Protein AF-A0A2N8ZGU1-F1 (afdb_monomer_lite)

pLDDT: mean 84.17, std 16.53, range [30.91, 97.69]

Foldseek 3Di:
DDCVLQADPPQDPVLDFDDDPLLVCVVVVVVVVQQARADGADSVSHGDDGLVDQKGAQVRRDDDDADGIHGLVVCVVQPLLSNLLSVLLVCQQVVVAPVPDPRDRNRVSNLLSVLLVLVSVLCVVVVHRDPLVCLDPVSVVVSVVVVVVVVDDPVSVVSSVVSSVVSVRSPPSRDDHNPDDDDDD

Organism: NCBI:txid1671868

Structure (mmCIF, N/CA/C/O backbone):
data_AF-A0A2N8ZGU1-F1
#
_entry.id   AF-A0A2N8ZGU1-F1
#
loop_
_atom_site.group_PDB
_atom_site.id
_atom_site.type_symbol
_atom_site.label_atom_id
_atom_site.label_alt_id
_atom_site.label_comp_id
_atom_site.label_asym_id
_atom_site.label_entity_id
_atom_site.label_seq_id
_atom_site.pdbx_PDB_ins_code
_atom_site.Cartn_x
_atom_site.Cartn_y
_atom_site.Cartn_z
_atom_site.occupancy
_atom_site.B_iso_or_equiv
_atom_site.auth_seq_id
_atom_site.auth_comp_id
_atom_site.auth_asym_id
_atom_site.auth_atom_id
_atom_site.pdbx_PDB_model_num
ATOM 1 N N . MET A 1 1 ? -3.272 2.385 -19.198 1.00 68.62 1 MET A N 1
ATOM 2 C CA . MET A 1 1 ? -2.357 2.819 -18.119 1.00 68.62 1 MET A CA 1
ATOM 3 C C . MET A 1 1 ? -1.307 3.724 -18.737 1.00 68.62 1 MET A C 1
ATOM 5 O O . MET A 1 1 ? -0.670 3.289 -19.684 1.00 68.62 1 MET A O 1
ATOM 9 N N . ASP A 1 2 ? -1.159 4.961 -18.260 1.00 67.38 2 ASP A N 1
ATOM 10 C CA . ASP A 1 2 ? -0.097 5.873 -18.711 1.00 67.38 2 ASP A CA 1
ATOM 11 C C . ASP A 1 2 ? 1.077 5.821 -17.722 1.00 67.38 2 ASP A C 1
ATOM 13 O O . ASP A 1 2 ? 0.951 6.247 -16.574 1.00 67.38 2 ASP A O 1
ATOM 17 N N . THR A 1 3 ? 2.214 5.272 -18.157 1.00 70.88 3 THR A N 1
ATOM 18 C CA . THR A 1 3 ? 3.450 5.192 -17.360 1.00 70.88 3 THR A CA 1
ATOM 19 C C . THR A 1 3 ? 4.523 6.180 -17.816 1.00 70.88 3 THR A C 1
ATOM 21 O O . THR A 1 3 ? 5.671 6.074 -17.380 1.00 70.88 3 THR A O 1
ATOM 24 N N . SER A 1 4 ? 4.195 7.120 -18.707 1.00 67.00 4 SER A N 1
ATOM 25 C CA . SER A 1 4 ? 5.155 8.061 -19.306 1.00 67.00 4 SER A CA 1
ATOM 26 C C . SER A 1 4 ? 5.923 8.884 -18.263 1.00 67.00 4 SER A C 1
ATOM 28 O O . SER A 1 4 ? 7.091 9.212 -18.465 1.00 67.00 4 SER A O 1
ATOM 30 N N . THR A 1 5 ? 5.305 9.149 -17.111 1.00 70.50 5 THR A N 1
ATOM 31 C CA . THR A 1 5 ? 5.877 9.946 -16.015 1.00 70.50 5 THR A CA 1
ATOM 32 C C . THR A 1 5 ? 6.636 9.128 -14.967 1.00 70.50 5 THR A C 1
ATOM 34 O O . THR A 1 5 ? 7.325 9.714 -14.130 1.00 70.50 5 THR A O 1
ATOM 37 N N . LEU A 1 6 ? 6.534 7.793 -14.992 1.00 77.00 6 LEU A N 1
ATOM 38 C CA . LEU A 1 6 ? 7.139 6.918 -13.979 1.00 77.00 6 LEU A CA 1
ATOM 39 C C . LEU A 1 6 ? 8.622 6.644 -14.230 1.00 77.00 6 LEU A C 1
ATOM 41 O O . LEU A 1 6 ? 9.382 6.450 -13.283 1.00 77.00 6 LEU A O 1
ATOM 45 N N . TYR A 1 7 ? 9.039 6.622 -15.494 1.00 81.62 7 TYR A N 1
ATOM 46 C CA . TYR A 1 7 ? 10.390 6.227 -15.878 1.00 81.62 7 TYR A CA 1
ATOM 47 C C . TYR A 1 7 ? 11.299 7.435 -16.147 1.00 81.62 7 TYR A C 1
ATOM 49 O O . TYR A 1 7 ? 10.864 8.550 -16.450 1.00 81.62 7 TYR A O 1
ATOM 57 N N . SER A 1 8 ? 12.610 7.234 -16.003 1.00 77.00 8 SER A N 1
ATOM 58 C CA . SER A 1 8 ? 13.606 8.211 -16.446 1.00 77.00 8 SER A CA 1
ATOM 59 C C . SER A 1 8 ? 13.683 8.277 -17.972 1.00 77.00 8 SER A C 1
ATOM 61 O O . SER A 1 8 ? 13.424 7.282 -18.649 1.00 77.00 8 SER A O 1
ATOM 63 N N . LEU A 1 9 ? 14.121 9.423 -18.508 1.00 78.88 9 LEU A N 1
ATOM 64 C CA . LEU A 1 9 ? 14.539 9.518 -19.911 1.00 78.88 9 LEU A CA 1
ATOM 65 C C . LEU A 1 9 ? 15.571 8.414 -20.208 1.00 78.88 9 LEU A C 1
ATOM 67 O O . LEU A 1 9 ? 16.457 8.158 -19.389 1.00 78.88 9 LEU A O 1
ATOM 71 N N . GLY A 1 10 ? 15.409 7.722 -21.338 1.00 80.31 10 GLY A N 1
ATOM 72 C CA . GLY A 1 10 ? 16.288 6.623 -21.756 1.00 80.31 10 GLY A CA 1
ATOM 73 C C . GLY A 1 10 ? 16.055 5.271 -21.065 1.00 80.31 10 GLY A C 1
ATOM 74 O O . GLY A 1 10 ? 16.866 4.364 -21.238 1.00 80.31 10 GLY A O 1
ATOM 75 N N . PHE A 1 11 ? 14.986 5.095 -20.274 1.00 84.00 11 PHE A N 1
ATOM 76 C CA . PHE A 1 11 ? 14.618 3.759 -19.792 1.00 84.00 11 PHE A CA 1
ATOM 77 C C . PHE A 1 11 ? 14.092 2.895 -20.959 1.00 84.00 11 PHE A C 1
ATOM 79 O O . PHE A 1 11 ? 13.212 3.373 -21.679 1.00 84.00 11 PHE A O 1
ATOM 86 N N . PRO A 1 12 ? 14.580 1.652 -21.163 1.00 86.12 12 PRO A N 1
ATOM 87 C CA . PRO A 1 12 ? 14.194 0.853 -22.328 1.00 86.12 12 PRO A CA 1
ATOM 88 C C . PRO A 1 12 ? 12.691 0.551 -22.367 1.00 86.12 12 PRO A C 1
ATOM 90 O O . PRO A 1 12 ? 12.149 0.002 -21.407 1.00 86.12 12 PRO A O 1
ATOM 93 N N . GLU A 1 13 ? 12.031 0.845 -23.494 1.00 84.31 13 GLU A N 1
ATOM 94 C CA . GLU A 1 13 ? 10.575 0.677 -23.645 1.00 84.31 13 GLU A CA 1
ATOM 95 C C . GLU A 1 13 ? 10.128 -0.759 -23.353 1.00 84.31 13 GLU A C 1
ATOM 97 O O . GLU A 1 13 ? 9.224 -0.980 -22.554 1.00 84.31 13 GLU A O 1
ATOM 102 N N . LYS A 1 14 ? 10.861 -1.744 -23.890 1.00 86.44 14 LYS A N 1
ATOM 103 C CA . LYS A 1 14 ? 10.636 -3.184 -23.670 1.00 86.44 14 LYS A CA 1
ATOM 104 C C . LYS A 1 14 ? 10.713 -3.633 -22.203 1.00 86.44 14 LYS A C 1
ATOM 106 O O . LYS A 1 14 ? 10.320 -4.750 -21.873 1.00 86.44 14 LYS A O 1
ATOM 111 N N . HIS A 1 15 ? 11.277 -2.810 -21.319 1.00 88.44 15 HIS A N 1
ATOM 112 C CA . HIS A 1 15 ? 11.398 -3.113 -19.892 1.00 88.44 15 HIS A CA 1
ATOM 113 C C . HIS A 1 15 ? 10.352 -2.380 -19.049 1.00 88.44 15 HIS A C 1
ATOM 115 O O . HIS A 1 15 ? 10.278 -2.619 -17.840 1.00 88.44 15 HIS A O 1
ATOM 121 N N . LYS A 1 16 ? 9.543 -1.496 -19.645 1.00 85.12 16 LYS A N 1
ATOM 122 C CA . LYS A 1 16 ? 8.405 -0.900 -18.945 1.00 85.12 16 LYS A CA 1
ATOM 123 C C . LYS A 1 16 ? 7.372 -1.979 -18.632 1.00 85.12 16 LYS A C 1
ATOM 125 O O . LYS A 1 16 ? 7.319 -3.022 -19.283 1.00 85.12 16 LYS A O 1
ATOM 130 N N . ILE A 1 17 ? 6.607 -1.766 -17.567 1.00 85.00 17 ILE A N 1
ATOM 131 C CA . ILE A 1 17 ? 5.569 -2.719 -17.194 1.00 85.00 17 ILE A CA 1
ATOM 132 C C . ILE A 1 17 ? 4.335 -2.543 -18.076 1.00 85.00 17 ILE A C 1
ATOM 134 O O . ILE A 1 17 ? 3.965 -1.428 -18.444 1.00 85.00 17 ILE A O 1
ATOM 138 N N . GLU A 1 18 ? 3.690 -3.659 -18.380 1.00 81.62 18 GLU A N 1
ATOM 139 C CA . GLU A 1 18 ? 2.447 -3.688 -19.139 1.00 81.62 18 GLU A CA 1
ATOM 140 C C . GLU A 1 18 ? 1.239 -3.583 -18.208 1.00 81.62 18 GLU A C 1
ATOM 142 O O . GLU A 1 18 ? 1.328 -3.810 -16.996 1.00 81.62 18 GLU A O 1
ATOM 147 N N . TYR A 1 19 ? 0.096 -3.211 -18.780 1.00 82.31 19 TYR A N 1
ATOM 148 C CA . TYR A 1 19 ? -1.158 -3.185 -18.042 1.00 82.31 19 TYR A CA 1
ATOM 149 C C . TYR A 1 19 ? -1.587 -4.606 -17.667 1.00 82.31 19 TYR A C 1
ATOM 151 O O . TYR A 1 19 ? -1.610 -5.502 -18.507 1.00 82.31 19 TYR A O 1
ATOM 159 N N . VAL A 1 20 ? -1.982 -4.785 -16.409 1.00 83.88 20 VAL A N 1
ATOM 160 C CA . VAL A 1 20 ? -2.605 -6.011 -15.914 1.00 83.88 20 VAL A CA 1
ATOM 161 C C . VAL A 1 20 ? -3.852 -5.628 -15.132 1.00 83.88 20 VAL A C 1
ATOM 163 O O . VAL A 1 20 ? -3.796 -4.744 -14.271 1.00 83.88 20 VAL A O 1
ATOM 166 N N . ASP A 1 21 ? -4.965 -6.311 -15.398 1.00 84.12 21 ASP A N 1
ATOM 167 C CA . ASP A 1 21 ? -6.209 -6.134 -14.650 1.00 84.12 21 ASP A CA 1
ATOM 168 C C . ASP A 1 21 ? -6.120 -6.785 -13.258 1.00 84.12 21 ASP A C 1
ATOM 170 O O . ASP A 1 21 ? -6.644 -7.867 -12.984 1.00 84.12 21 ASP A O 1
ATOM 174 N N . VAL A 1 22 ? -5.417 -6.114 -12.345 1.00 87.06 22 VAL A N 1
ATOM 175 C CA . VAL A 1 22 ? -5.274 -6.571 -10.955 1.00 87.06 22 VAL A CA 1
ATOM 176 C C . VAL A 1 22 ? -6.603 -6.583 -10.197 1.00 87.06 22 VAL A C 1
ATOM 178 O O . VAL A 1 22 ? -6.735 -7.326 -9.225 1.00 87.06 22 VAL A O 1
ATOM 181 N N . VAL A 1 23 ? -7.576 -5.771 -10.631 1.00 83.25 23 VAL A N 1
ATOM 182 C CA . VAL A 1 23 ? -8.921 -5.691 -10.045 1.00 83.25 23 VAL A CA 1
ATOM 183 C C . VAL A 1 23 ? -9.660 -6.988 -10.361 1.00 83.25 23 VAL A C 1
ATOM 185 O O . VAL A 1 23 ? -10.114 -7.677 -9.446 1.00 83.25 23 VAL A O 1
ATOM 188 N N . GLY A 1 24 ? -9.698 -7.370 -11.640 1.00 85.88 24 GLY A N 1
ATOM 189 C CA . GLY A 1 24 ? -10.293 -8.620 -12.101 1.00 85.88 24 GLY A CA 1
ATOM 190 C C . GLY A 1 24 ? -9.640 -9.848 -11.470 1.00 85.88 24 GLY A C 1
ATOM 191 O O . GLY A 1 24 ? -10.347 -10.735 -10.985 1.00 85.88 24 GLY A O 1
ATOM 192 N N . LEU A 1 25 ? -8.303 -9.882 -11.378 1.00 88.75 25 LEU A N 1
ATOM 193 C CA . LEU A 1 25 ? -7.578 -10.968 -10.700 1.00 88.75 25 LEU A CA 1
ATOM 194 C C . LEU A 1 25 ? -7.948 -11.083 -9.216 1.00 88.75 25 LEU A C 1
ATOM 196 O O . LEU A 1 25 ? -8.121 -12.194 -8.709 1.00 88.75 25 LEU A O 1
ATOM 200 N N . TYR A 1 26 ? -8.081 -9.952 -8.519 1.00 88.75 26 TYR A N 1
ATOM 201 C CA . TYR A 1 26 ? -8.471 -9.931 -7.113 1.00 88.75 26 TYR A CA 1
ATOM 202 C C . TYR A 1 26 ? -9.904 -10.434 -6.905 1.00 88.75 26 TYR A C 1
ATOM 204 O O . TYR A 1 26 ? -10.113 -11.326 -6.081 1.00 88.75 26 TYR A O 1
ATOM 212 N N . HIS A 1 27 ? -10.873 -9.920 -7.669 1.00 86.12 27 HIS A N 1
ATOM 213 C CA . HIS A 1 27 ? -12.278 -10.326 -7.550 1.00 86.12 27 HIS A CA 1
ATOM 214 C C . HIS A 1 27 ? -12.526 -11.772 -7.984 1.00 86.12 27 HIS A C 1
ATOM 216 O O . HIS A 1 27 ? -13.382 -12.438 -7.412 1.00 86.12 27 HIS A O 1
ATOM 222 N N . SER A 1 28 ? -11.736 -12.284 -8.930 1.00 90.12 28 SER A N 1
ATOM 223 C CA . SER A 1 28 ? -11.808 -13.682 -9.373 1.00 90.12 28 SER A CA 1
ATOM 224 C C . SER A 1 28 ? -11.083 -14.657 -8.434 1.00 90.12 28 SER A C 1
ATOM 226 O O . SER A 1 28 ? -10.976 -15.839 -8.747 1.00 90.12 28 SER A O 1
ATOM 228 N N . GLY A 1 29 ? -10.511 -14.184 -7.319 1.00 90.19 29 GLY A N 1
ATOM 229 C CA . GLY A 1 29 ? -9.779 -15.028 -6.369 1.00 90.19 29 GLY A CA 1
ATOM 230 C C . GLY A 1 29 ? -8.456 -15.595 -6.903 1.00 90.19 29 GLY A C 1
ATOM 231 O O . GLY A 1 29 ? -7.853 -16.463 -6.271 1.00 90.19 29 GLY A O 1
ATOM 232 N N . LYS A 1 30 ? -7.961 -15.097 -8.043 1.00 94.19 30 LYS A N 1
ATOM 233 C CA . LYS A 1 30 ? -6.755 -15.581 -8.734 1.00 94.19 30 LYS A CA 1
ATOM 234 C C . LYS A 1 30 ? -5.478 -15.053 -8.078 1.00 94.19 30 LYS A C 1
ATOM 236 O O . LYS A 1 30 ? -4.640 -14.406 -8.704 1.00 94.19 30 LYS A O 1
ATOM 241 N N . PHE A 1 31 ? -5.306 -15.311 -6.782 1.00 92.75 31 PHE A N 1
ATOM 242 C CA . PHE A 1 31 ? -4.221 -14.718 -5.994 1.00 92.75 31 PHE A CA 1
ATOM 243 C C . PHE A 1 31 ? -2.825 -15.196 -6.417 1.00 92.75 31 PHE A C 1
ATOM 245 O O . PHE A 1 31 ? -1.859 -14.449 -6.278 1.00 92.75 31 PHE A O 1
ATOM 252 N N . GLY A 1 32 ? -2.708 -16.409 -6.968 1.00 95.12 32 GLY A N 1
ATOM 253 C CA . GLY A 1 32 ? -1.456 -16.905 -7.544 1.00 95.12 32 GLY A CA 1
ATOM 254 C C . GLY A 1 32 ? -0.997 -16.076 -8.747 1.00 95.12 32 GLY A C 1
ATOM 255 O O . GLY A 1 32 ? 0.171 -15.694 -8.815 1.00 95.12 32 GLY A O 1
ATOM 256 N N . GLU A 1 33 ? -1.921 -15.742 -9.651 1.00 94.81 33 GLU A N 1
ATOM 257 C CA . GLU A 1 33 ? -1.673 -14.848 -10.791 1.00 94.81 33 GLU A CA 1
ATOM 258 C C . GLU A 1 33 ? -1.405 -13.420 -10.307 1.00 94.81 33 GLU A C 1
ATOM 260 O O . GLU A 1 33 ? -0.413 -12.808 -10.702 1.00 94.81 33 GLU A O 1
ATOM 265 N N . LEU A 1 34 ? -2.214 -12.930 -9.360 1.00 93.50 34 LEU A N 1
ATOM 266 C CA . LEU A 1 34 ? -2.039 -11.610 -8.758 1.00 93.50 34 LEU A CA 1
ATOM 267 C C . LEU A 1 34 ? -0.634 -11.434 -8.165 1.00 93.50 34 LEU A C 1
ATOM 269 O O . LEU A 1 34 ? 0.004 -10.410 -8.381 1.00 93.50 34 LEU A O 1
ATOM 273 N N . ASN A 1 35 ? -0.115 -12.440 -7.460 1.00 95.44 35 ASN A N 1
ATOM 274 C CA . ASN A 1 35 ? 1.209 -12.383 -6.838 1.00 95.44 35 ASN A CA 1
ATOM 275 C C . ASN A 1 35 ? 2.364 -12.327 -7.853 1.00 95.44 35 ASN A C 1
ATOM 277 O O . ASN A 1 35 ? 3.458 -11.871 -7.504 1.00 95.44 35 ASN A O 1
ATOM 281 N N . ARG A 1 36 ? 2.139 -12.775 -9.093 1.00 95.81 36 ARG A N 1
ATOM 282 C CA . ARG A 1 36 ? 3.134 -12.756 -10.177 1.00 95.81 36 ARG A CA 1
ATOM 283 C C . ARG A 1 36 ? 3.171 -11.429 -10.929 1.00 95.81 36 ARG A C 1
ATOM 285 O O . ARG A 1 36 ? 4.128 -11.196 -11.663 1.00 95.81 36 ARG A O 1
ATOM 292 N N . VAL A 1 37 ? 2.181 -10.557 -10.733 1.00 94.12 37 VAL A N 1
ATOM 293 C CA . VAL A 1 37 ? 2.127 -9.246 -11.391 1.00 94.12 37 VAL A CA 1
ATOM 294 C C . VAL A 1 37 ? 3.381 -8.442 -11.060 1.00 94.12 37 VAL A C 1
ATOM 296 O O . VAL A 1 37 ? 3.724 -8.228 -9.893 1.00 94.12 37 VAL A O 1
ATOM 299 N N . ILE A 1 38 ? 4.074 -8.018 -12.114 1.00 94.38 38 ILE A N 1
ATOM 300 C CA . ILE A 1 38 ? 5.344 -7.301 -12.034 1.00 94.38 38 ILE A CA 1
ATOM 301 C C . ILE A 1 38 ? 5.072 -5.834 -11.711 1.00 94.38 38 ILE A C 1
ATOM 303 O O . ILE A 1 38 ? 4.271 -5.178 -12.368 1.00 94.38 38 ILE A O 1
ATOM 307 N N . ILE A 1 39 ? 5.792 -5.313 -10.720 1.00 92.62 39 ILE A N 1
ATOM 308 C CA . ILE A 1 39 ? 5.785 -3.894 -10.352 1.00 92.62 39 ILE A CA 1
ATOM 309 C C . ILE A 1 39 ? 6.999 -3.182 -10.937 1.00 92.62 39 ILE A C 1
ATOM 311 O O . ILE A 1 39 ? 6.877 -2.067 -11.433 1.00 92.62 39 ILE A O 1
ATOM 315 N N . CYS A 1 40 ? 8.175 -3.815 -10.894 1.00 92.06 40 CYS A N 1
ATOM 316 C CA . CYS A 1 40 ? 9.417 -3.220 -11.380 1.00 92.06 40 CYS A CA 1
ATOM 317 C C . CYS A 1 40 ? 10.271 -4.231 -12.146 1.00 92.06 40 CYS A C 1
ATOM 319 O O . CYS A 1 40 ? 10.455 -5.372 -11.709 1.00 92.06 40 CYS A O 1
ATOM 321 N N . LYS A 1 41 ? 10.867 -3.751 -13.239 1.00 92.44 41 LYS A N 1
ATOM 322 C CA . LYS A 1 41 ? 12.031 -4.344 -13.901 1.00 92.44 41 LYS A CA 1
ATOM 323 C C . LYS A 1 41 ? 13.181 -3.341 -13.841 1.00 92.44 41 LYS A C 1
ATOM 325 O O . LYS A 1 41 ? 12.937 -2.135 -13.889 1.00 92.44 41 LYS A O 1
ATOM 330 N N . ASN A 1 42 ? 14.418 -3.811 -13.728 1.00 89.50 42 ASN A N 1
ATOM 331 C CA . ASN A 1 42 ? 15.592 -2.944 -13.835 1.00 89.50 42 ASN A CA 1
ATOM 332 C C . ASN A 1 42 ? 15.896 -2.590 -15.311 1.00 89.50 42 ASN A C 1
ATOM 334 O O . ASN A 1 42 ? 15.179 -3.001 -16.226 1.00 89.50 42 ASN A O 1
ATOM 338 N N . LYS A 1 43 ? 16.974 -1.829 -15.553 1.00 87.44 43 LYS A N 1
ATOM 339 C CA . LYS A 1 43 ? 17.392 -1.441 -16.913 1.00 87.44 43 LYS A CA 1
ATOM 340 C C . LYS A 1 43 ? 17.789 -2.627 -17.798 1.00 87.44 43 LYS A C 1
ATOM 342 O O . LYS A 1 43 ? 17.670 -2.502 -19.010 1.00 87.44 43 LYS A O 1
ATOM 347 N N . ASP A 1 44 ? 18.161 -3.759 -17.210 1.00 90.19 44 ASP A N 1
ATOM 348 C CA . ASP A 1 44 ? 18.507 -5.000 -17.918 1.00 90.19 44 ASP A CA 1
ATOM 349 C C . ASP A 1 44 ? 17.280 -5.894 -18.172 1.00 90.19 44 ASP A C 1
ATOM 351 O O . ASP A 1 44 ? 17.402 -6.984 -18.719 1.00 90.19 44 ASP A O 1
ATOM 355 N N . GLY A 1 45 ? 16.085 -5.460 -17.751 1.00 87.81 45 GLY A N 1
ATOM 356 C CA . GLY A 1 45 ? 14.838 -6.209 -17.909 1.00 87.81 45 GLY A CA 1
ATOM 357 C C . GLY A 1 45 ? 14.582 -7.254 -16.820 1.00 87.81 45 GLY A C 1
ATOM 358 O O . GLY A 1 45 ? 13.530 -7.896 -16.827 1.00 87.81 45 GLY A O 1
ATOM 359 N N . LYS A 1 46 ? 15.482 -7.398 -15.840 1.00 93.25 46 LYS A N 1
ATOM 360 C CA . LYS A 1 46 ? 15.313 -8.307 -14.702 1.00 93.25 46 LYS A CA 1
ATOM 361 C C . LYS A 1 46 ? 14.189 -7.812 -13.796 1.00 93.25 46 LYS A C 1
ATOM 363 O O . LYS A 1 46 ? 14.212 -6.668 -13.341 1.00 93.25 46 LYS A O 1
ATOM 368 N N . VAL A 1 47 ? 13.235 -8.689 -13.488 1.00 93.56 47 VAL A N 1
ATOM 369 C CA . VAL A 1 47 ? 12.172 -8.418 -12.509 1.00 93.56 47 VAL A CA 1
ATOM 370 C C . VAL A 1 47 ? 12.796 -8.214 -11.129 1.00 93.56 47 VAL A C 1
ATOM 372 O O . VAL A 1 47 ? 13.498 -9.091 -10.626 1.00 93.56 47 VAL A O 1
ATOM 375 N N . THR A 1 48 ? 12.544 -7.057 -10.519 1.00 93.75 48 THR A N 1
ATOM 376 C CA . THR A 1 48 ? 13.039 -6.727 -9.172 1.00 93.75 48 THR A CA 1
ATOM 377 C C . THR A 1 48 ? 11.936 -6.721 -8.126 1.00 93.75 48 THR A C 1
ATOM 379 O O . THR A 1 48 ? 12.223 -6.995 -6.964 1.00 93.75 48 THR A O 1
ATOM 382 N N . THR A 1 49 ? 10.698 -6.424 -8.536 1.00 95.69 49 THR A N 1
ATOM 383 C CA . THR A 1 49 ? 9.555 -6.311 -7.625 1.00 95.69 49 THR A CA 1
ATOM 384 C C . THR A 1 49 ? 8.288 -6.906 -8.244 1.00 95.69 49 THR A C 1
ATOM 386 O O . THR A 1 49 ? 7.936 -6.539 -9.368 1.00 95.69 49 THR A O 1
ATOM 389 N N . THR A 1 50 ? 7.562 -7.748 -7.502 1.00 96.62 50 THR A N 1
ATOM 390 C CA . THR A 1 50 ? 6.205 -8.234 -7.833 1.00 96.62 50 THR A CA 1
ATOM 391 C C . THR A 1 50 ? 5.206 -7.957 -6.706 1.00 96.62 50 THR A C 1
ATOM 393 O O . THR A 1 50 ? 5.602 -7.710 -5.565 1.00 96.62 50 THR A O 1
ATOM 396 N N . ILE A 1 51 ? 3.897 -8.040 -6.987 1.00 94.81 51 ILE A N 1
ATOM 397 C CA . ILE A 1 51 ? 2.851 -7.878 -5.959 1.00 94.81 51 ILE A CA 1
ATOM 398 C C . ILE A 1 51 ? 3.013 -8.892 -4.816 1.00 94.81 51 ILE A C 1
ATOM 400 O O . ILE A 1 51 ? 2.808 -8.556 -3.645 1.00 94.81 51 ILE A O 1
ATOM 404 N N . GLY A 1 52 ? 3.413 -10.126 -5.130 1.00 94.62 52 GLY A N 1
ATOM 405 C CA . GLY A 1 52 ? 3.572 -11.192 -4.142 1.00 94.62 52 GLY A CA 1
ATOM 406 C C . GLY A 1 52 ? 4.605 -10.864 -3.064 1.00 94.62 52 GLY A C 1
ATOM 407 O O . GLY A 1 52 ? 4.410 -11.210 -1.900 1.00 94.62 52 GLY A O 1
ATOM 408 N N . GLN A 1 53 ? 5.654 -10.114 -3.401 1.00 96.44 53 GLN A N 1
ATOM 409 C CA . GLN A 1 53 ? 6.697 -9.746 -2.447 1.00 96.44 53 GLN A CA 1
ATOM 410 C C . GLN A 1 53 ? 6.187 -8.753 -1.398 1.00 9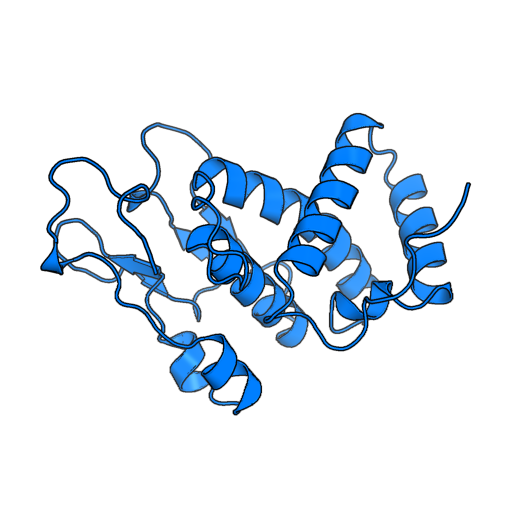6.44 53 GLN A C 1
ATOM 412 O O . GLN A 1 53 ? 5.388 -7.861 -1.678 1.00 96.44 53 GLN A O 1
ATOM 417 N N . SER A 1 54 ? 6.649 -8.904 -0.158 1.00 95.38 54 SER A N 1
ATOM 418 C CA . SER A 1 54 ? 6.291 -8.002 0.945 1.00 95.38 54 SER A CA 1
ATOM 419 C C . SER A 1 54 ? 7.169 -6.756 1.018 1.00 95.38 54 SER A C 1
ATOM 421 O O . SER A 1 54 ? 6.791 -5.794 1.674 1.00 95.38 54 SER A O 1
ATOM 423 N N . LEU A 1 55 ? 8.327 -6.744 0.359 1.00 95.75 55 LEU A N 1
ATOM 424 C CA . LEU A 1 55 ? 9.177 -5.566 0.245 1.00 95.75 55 LEU A CA 1
ATOM 425 C C . LEU A 1 55 ? 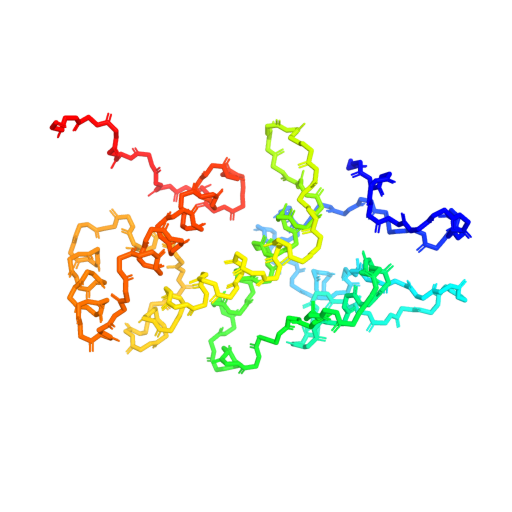9.241 -5.156 -1.220 1.00 95.75 55 LEU A C 1
ATOM 427 O O . LEU A 1 55 ? 9.841 -5.857 -2.030 1.00 95.75 55 LEU A O 1
ATOM 431 N N . TRP A 1 56 ? 8.621 -4.032 -1.554 1.00 95.62 56 TRP A N 1
ATOM 432 C CA . TRP A 1 56 ? 8.694 -3.469 -2.895 1.00 95.62 56 TRP A CA 1
ATOM 433 C C . TRP A 1 56 ? 9.827 -2.468 -2.972 1.00 95.62 56 TRP A C 1
ATOM 435 O O . TRP A 1 56 ? 9.817 -1.477 -2.243 1.00 95.62 56 TRP A O 1
ATOM 445 N N . ASP A 1 57 ? 10.779 -2.719 -3.865 1.00 92.38 57 ASP A N 1
ATOM 446 C CA . ASP A 1 57 ? 11.840 -1.778 -4.195 1.00 92.38 57 ASP A CA 1
ATOM 447 C C . ASP A 1 57 ? 11.445 -0.989 -5.446 1.00 92.38 57 ASP A C 1
ATOM 449 O O . ASP A 1 57 ? 11.330 -1.545 -6.539 1.00 92.38 57 ASP A O 1
ATOM 453 N N . LEU A 1 58 ? 11.192 0.305 -5.259 1.00 91.94 58 LEU A N 1
ATOM 454 C CA . LEU A 1 58 ? 10.702 1.234 -6.275 1.00 91.94 58 LEU A CA 1
ATOM 455 C C . LEU A 1 58 ? 11.811 2.163 -6.792 1.00 91.94 58 LEU A C 1
ATOM 457 O O . LEU A 1 58 ? 11.516 3.185 -7.412 1.00 91.94 58 LEU A O 1
ATOM 461 N N . ARG A 1 59 ? 13.092 1.830 -6.558 1.00 89.69 59 ARG A N 1
ATOM 462 C CA . ARG A 1 59 ? 14.248 2.636 -7.001 1.00 89.69 59 ARG A CA 1
ATOM 463 C C . ARG A 1 59 ? 14.222 2.992 -8.482 1.00 89.69 59 ARG A C 1
ATOM 465 O O . ARG A 1 59 ? 14.642 4.082 -8.844 1.00 89.69 59 ARG A O 1
ATOM 472 N N . VAL A 1 60 ? 13.684 2.113 -9.324 1.00 88.00 60 VAL A N 1
ATOM 473 C CA . VAL A 1 60 ? 13.558 2.342 -10.773 1.00 88.00 60 VAL A CA 1
ATOM 474 C C . VAL A 1 60 ? 12.725 3.591 -11.096 1.00 88.00 60 VAL A C 1
ATOM 476 O O . VAL A 1 60 ? 12.960 4.231 -12.118 1.00 88.00 60 VAL A O 1
ATOM 479 N N . PHE A 1 61 ? 11.794 3.970 -10.219 1.00 84.56 61 PHE A N 1
ATOM 480 C CA . PHE A 1 61 ? 10.913 5.119 -10.423 1.00 84.56 61 PHE A CA 1
ATOM 481 C C . PHE A 1 61 ? 11.395 6.400 -9.723 1.00 84.56 61 PHE A C 1
ATOM 483 O O . PHE A 1 61 ? 10.854 7.482 -9.953 1.00 84.56 61 PHE A O 1
ATOM 490 N N . ILE A 1 62 ? 12.394 6.313 -8.842 1.00 83.44 62 ILE A N 1
ATOM 491 C CA . ILE A 1 62 ? 12.803 7.429 -7.982 1.00 83.44 62 ILE A CA 1
ATOM 492 C C . ILE A 1 62 ? 14.133 7.993 -8.457 1.00 83.44 62 ILE A C 1
ATOM 494 O O . ILE A 1 62 ? 15.141 7.299 -8.534 1.00 83.44 62 ILE A O 1
ATOM 498 N N . ARG A 1 63 ? 14.137 9.298 -8.730 1.00 76.12 63 ARG A N 1
ATOM 499 C CA . ARG A 1 63 ? 15.347 10.054 -9.049 1.00 76.12 63 ARG A CA 1
ATOM 500 C C . ARG A 1 63 ? 15.880 10.665 -7.744 1.00 76.12 63 ARG A C 1
ATOM 502 O O . ARG A 1 63 ? 15.306 11.635 -7.258 1.00 76.12 63 ARG A O 1
ATOM 509 N N . GLY A 1 64 ? 16.919 10.069 -7.153 1.00 73.56 64 GLY A N 1
ATOM 510 C CA . GLY A 1 64 ? 17.605 10.577 -5.951 1.00 73.56 64 GLY A CA 1
ATOM 511 C C . GLY A 1 64 ? 17.543 9.661 -4.720 1.00 73.56 64 GLY A C 1
ATOM 512 O O . GLY A 1 64 ? 17.040 8.542 -4.780 1.00 73.56 64 GLY A O 1
ATOM 513 N N . ASN A 1 65 ? 18.041 10.158 -3.583 1.00 71.75 65 ASN A N 1
ATOM 514 C CA . ASN A 1 65 ? 18.261 9.382 -2.347 1.00 71.75 65 ASN A CA 1
ATOM 515 C C . ASN A 1 65 ? 17.037 9.317 -1.408 1.00 71.75 65 ASN A C 1
ATOM 517 O O . ASN A 1 65 ? 17.176 9.144 -0.200 1.00 71.75 65 ASN A O 1
ATOM 521 N N . GLY A 1 66 ? 15.828 9.488 -1.946 1.00 75.50 66 GLY A N 1
ATOM 522 C CA . GLY A 1 66 ? 14.591 9.466 -1.162 1.00 75.50 66 GLY A CA 1
ATOM 523 C C . GLY A 1 66 ? 14.140 8.059 -0.758 1.00 75.50 66 GLY A C 1
ATOM 524 O O . GLY A 1 66 ? 14.637 7.049 -1.264 1.00 75.50 66 GLY A O 1
ATOM 525 N N . ALA A 1 67 ? 13.136 7.996 0.124 1.00 82.88 67 ALA A N 1
ATOM 526 C CA . ALA A 1 67 ? 12.470 6.745 0.476 1.00 82.88 67 ALA A CA 1
ATOM 527 C C . ALA A 1 67 ? 11.985 6.034 -0.791 1.00 82.88 67 ALA A C 1
ATOM 529 O O . ALA A 1 67 ? 11.246 6.612 -1.585 1.00 82.88 67 ALA A O 1
ATOM 530 N N . ASN A 1 68 ? 12.413 4.785 -0.963 1.00 88.31 68 ASN A N 1
ATOM 531 C CA . ASN A 1 68 ? 12.254 4.025 -2.201 1.00 88.31 68 ASN A CA 1
ATOM 532 C C . ASN A 1 68 ? 11.668 2.630 -2.001 1.00 88.31 68 ASN A C 1
ATOM 534 O O . ASN A 1 68 ? 11.594 1.851 -2.948 1.00 88.31 68 ASN A O 1
ATOM 538 N N . LYS A 1 69 ? 11.245 2.314 -0.776 1.00 92.38 69 LYS A N 1
ATOM 539 C CA . LYS A 1 69 ? 10.721 1.002 -0.417 1.00 92.38 69 LYS A CA 1
ATOM 540 C C . LYS A 1 69 ? 9.330 1.102 0.184 1.00 92.38 69 LYS A C 1
ATOM 542 O O . LYS A 1 69 ? 9.070 1.958 1.028 1.00 92.38 69 LYS A O 1
ATOM 547 N N . LEU A 1 70 ? 8.466 0.163 -0.188 1.00 94.75 70 LEU A N 1
ATOM 548 C CA . LEU A 1 70 ? 7.222 -0.123 0.524 1.00 94.75 70 LEU A CA 1
ATOM 549 C C . LEU A 1 70 ? 7.338 -1.489 1.193 1.00 94.75 70 LEU A C 1
ATOM 551 O O . LEU A 1 70 ? 7.441 -2.510 0.525 1.00 94.75 70 LEU A O 1
ATOM 555 N N . ASN A 1 71 ? 7.337 -1.499 2.524 1.00 95.44 71 ASN A N 1
ATOM 556 C CA . ASN A 1 71 ? 7.375 -2.726 3.317 1.00 95.44 71 ASN A CA 1
ATOM 557 C C . ASN A 1 71 ? 5.974 -3.079 3.841 1.00 95.44 71 ASN A C 1
ATOM 559 O O . ASN A 1 71 ? 5.356 -2.265 4.523 1.00 95.44 71 ASN A O 1
ATOM 563 N N . PHE A 1 72 ? 5.491 -4.278 3.549 1.00 96.81 72 PHE A N 1
ATOM 564 C CA . PHE A 1 72 ? 4.189 -4.808 3.950 1.00 96.81 72 PHE A CA 1
ATOM 565 C C . PHE A 1 72 ? 4.303 -5.960 4.967 1.00 96.81 72 PHE A C 1
ATOM 567 O O . PHE A 1 72 ? 3.301 -6.609 5.260 1.00 96.81 72 PHE A O 1
ATOM 574 N N . ASN A 1 73 ? 5.496 -6.235 5.513 1.00 95.81 73 ASN A N 1
ATOM 575 C CA . ASN A 1 73 ? 5.722 -7.317 6.486 1.00 95.81 73 ASN A CA 1
ATOM 576 C C . ASN A 1 73 ? 4.914 -7.151 7.778 1.00 95.81 73 ASN A C 1
ATOM 578 O O . ASN A 1 73 ? 4.609 -8.145 8.422 1.00 95.81 73 ASN A O 1
ATOM 582 N N . GLU A 1 74 ? 4.526 -5.922 8.123 1.00 94.81 74 GLU A N 1
ATOM 583 C CA . GLU A 1 74 ? 3.680 -5.621 9.285 1.00 94.81 74 GLU A CA 1
ATOM 584 C C . GLU A 1 74 ? 2.311 -6.334 9.240 1.00 94.81 74 GLU A C 1
ATOM 586 O O . GLU A 1 74 ? 1.698 -6.548 10.279 1.00 94.81 74 GLU A O 1
ATOM 591 N N . TRP A 1 75 ? 1.858 -6.771 8.056 1.00 95.69 75 TRP A N 1
ATOM 592 C CA . TRP A 1 75 ? 0.605 -7.517 7.867 1.00 95.69 75 TRP A CA 1
ATOM 593 C C . TRP A 1 75 ? 0.820 -8.966 7.417 1.00 95.69 75 TRP A C 1
ATOM 595 O O . TRP A 1 75 ? -0.080 -9.561 6.834 1.00 95.69 75 TRP A O 1
ATOM 605 N N . SER A 1 76 ? 1.990 -9.564 7.661 1.00 92.25 76 SER A N 1
ATOM 606 C CA . SER A 1 76 ? 2.259 -10.963 7.276 1.00 92.25 76 SER A CA 1
ATOM 607 C C . SER A 1 76 ? 1.268 -11.963 7.889 1.00 92.25 76 SER A C 1
ATOM 609 O O . SER A 1 76 ? 0.939 -12.966 7.260 1.00 92.25 76 SER A O 1
ATOM 611 N N . THR A 1 77 ? 0.743 -11.659 9.079 1.00 90.94 77 THR A N 1
ATOM 612 C CA . THR A 1 77 ? -0.267 -12.455 9.794 1.00 90.94 77 THR A CA 1
ATOM 613 C C . THR A 1 77 ? -1.705 -12.166 9.350 1.00 90.94 77 THR A C 1
ATOM 615 O O . THR A 1 77 ? -2.611 -12.923 9.685 1.00 90.94 77 THR A O 1
ATOM 618 N N . SER A 1 78 ? -1.935 -11.106 8.566 1.00 94.25 78 SER A N 1
ATOM 619 C CA . SER A 1 78 ? -3.244 -10.741 8.013 1.00 94.25 78 SER A CA 1
ATOM 620 C C . SER A 1 78 ? -3.145 -10.578 6.498 1.00 94.25 78 SER A C 1
ATOM 622 O O . SER A 1 78 ? -2.983 -9.479 5.960 1.00 94.25 78 SER A O 1
ATOM 624 N N . GLN A 1 79 ? -3.254 -11.702 5.786 1.00 92.12 79 GLN A N 1
ATOM 625 C CA . GLN A 1 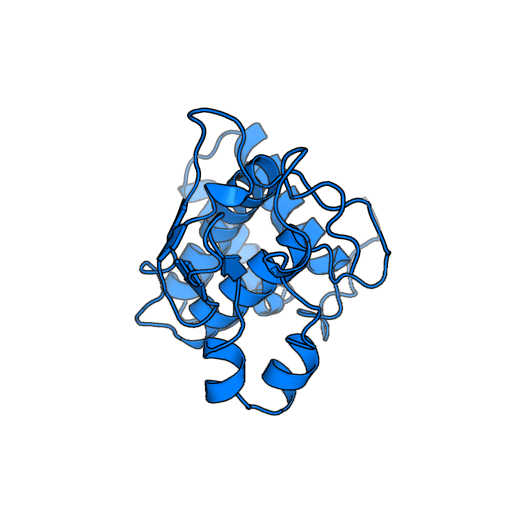79 ? -3.118 -11.725 4.328 1.00 92.12 79 GLN A CA 1
ATOM 626 C C . GLN A 1 79 ? -4.140 -10.827 3.618 1.00 92.12 79 GLN A C 1
ATOM 628 O O . GLN A 1 79 ? -3.819 -10.261 2.574 1.00 92.12 79 GLN A O 1
ATOM 633 N N . SER A 1 80 ? -5.350 -10.668 4.172 1.00 92.50 80 SER A N 1
ATOM 634 C CA . SER A 1 80 ? -6.378 -9.796 3.595 1.00 92.50 80 SER A CA 1
ATOM 635 C C . SER A 1 80 ? -5.950 -8.328 3.635 1.00 92.50 80 SER A C 1
ATOM 637 O O . SER A 1 80 ? -5.948 -7.670 2.597 1.00 92.50 80 SER A O 1
ATOM 639 N N . LEU A 1 81 ? -5.489 -7.844 4.796 1.00 95.12 81 LEU A N 1
ATOM 640 C CA . LEU A 1 81 ? -4.995 -6.478 4.961 1.00 95.12 81 LEU A CA 1
ATOM 641 C C . LEU A 1 81 ? -3.747 -6.230 4.116 1.00 95.12 81 LEU A C 1
ATOM 643 O O . LEU A 1 81 ? -3.642 -5.202 3.448 1.00 95.12 81 LEU A O 1
ATOM 647 N N . GLN A 1 82 ? -2.815 -7.186 4.100 1.00 96.00 82 GLN A N 1
ATOM 648 C CA . GLN A 1 82 ? -1.602 -7.063 3.301 1.00 96.00 82 GLN A CA 1
ATOM 649 C C . GLN A 1 82 ? -1.923 -6.944 1.807 1.00 96.00 82 GLN A C 1
ATOM 651 O O . GLN A 1 82 ? -1.363 -6.092 1.115 1.00 96.00 82 GLN A O 1
ATOM 656 N N . ARG A 1 83 ? -2.823 -7.797 1.305 1.00 94.75 83 ARG A N 1
ATOM 657 C CA . ARG A 1 83 ? -3.221 -7.824 -0.104 1.00 94.75 83 ARG A CA 1
ATOM 658 C C . ARG A 1 83 ? -3.985 -6.565 -0.490 1.00 94.75 83 ARG A C 1
ATOM 660 O O . ARG A 1 83 ? -3.655 -5.963 -1.507 1.00 94.75 83 ARG A O 1
ATOM 667 N N . GLU A 1 84 ? -4.945 -6.140 0.327 1.00 93.62 84 GLU A N 1
ATOM 668 C CA . GLU A 1 84 ? -5.707 -4.912 0.091 1.00 93.62 84 GLU A CA 1
ATOM 669 C C . GLU A 1 84 ? -4.778 -3.688 0.031 1.00 93.62 84 GLU A C 1
ATOM 671 O O . GLU A 1 84 ? -4.836 -2.910 -0.921 1.00 93.62 84 GLU A O 1
ATOM 676 N N . LEU A 1 85 ? -3.835 -3.563 0.972 1.00 95.00 85 LEU A N 1
ATOM 677 C CA . LEU A 1 85 ? -2.888 -2.447 0.987 1.00 95.00 85 LEU A CA 1
ATOM 678 C C . LEU A 1 85 ? -1.932 -2.465 -0.219 1.00 95.00 85 LEU A C 1
ATOM 680 O O . LEU A 1 85 ? -1.616 -1.407 -0.768 1.00 95.00 85 LEU A O 1
ATOM 684 N N . LYS A 1 86 ? -1.491 -3.650 -0.665 1.00 95.00 86 LYS A N 1
ATOM 685 C CA . LYS A 1 86 ? -0.696 -3.814 -1.896 1.00 95.00 86 LYS A CA 1
ATOM 686 C C . LYS A 1 86 ? -1.485 -3.396 -3.138 1.00 95.00 86 LYS A C 1
ATOM 688 O O . LYS A 1 86 ? -0.950 -2.684 -3.984 1.00 95.00 86 LYS A O 1
ATOM 693 N N . LEU A 1 87 ? -2.757 -3.778 -3.237 1.00 92.25 87 LEU A N 1
ATOM 694 C CA . LEU A 1 87 ? -3.631 -3.376 -4.345 1.00 92.25 87 LEU A CA 1
ATOM 695 C C . LEU A 1 87 ? -3.861 -1.866 -4.373 1.00 92.25 87 LEU A C 1
ATOM 697 O O . LEU A 1 87 ? -3.788 -1.254 -5.435 1.00 92.25 87 LEU A O 1
ATOM 701 N N . ILE A 1 88 ? -4.061 -1.247 -3.209 1.00 91.50 88 ILE A N 1
ATOM 702 C CA . ILE A 1 88 ? -4.156 0.211 -3.092 1.00 91.50 88 ILE A CA 1
ATOM 703 C C . ILE A 1 88 ? -2.847 0.877 -3.533 1.00 91.50 88 ILE A C 1
ATOM 705 O O . ILE A 1 88 ? -2.881 1.826 -4.315 1.00 91.50 88 ILE A O 1
ATOM 709 N N . ALA A 1 89 ? -1.692 0.373 -3.088 1.00 92.44 89 ALA A N 1
ATOM 710 C CA . ALA A 1 89 ? -0.388 0.888 -3.506 1.00 92.44 89 ALA A CA 1
ATOM 711 C C . ALA A 1 89 ? -0.187 0.788 -5.021 1.00 92.44 89 ALA A C 1
ATOM 713 O O . ALA A 1 89 ? 0.253 1.757 -5.636 1.00 92.44 89 ALA A O 1
ATOM 714 N N . PHE A 1 90 ? -0.569 -0.337 -5.626 1.00 90.56 90 PHE A N 1
ATOM 715 C CA . PHE A 1 90 ? -0.553 -0.515 -7.075 1.00 90.56 90 PHE A CA 1
ATOM 716 C C . PHE A 1 90 ? -1.472 0.484 -7.786 1.00 90.56 90 PHE A C 1
ATOM 718 O O . PHE A 1 90 ? -1.053 1.159 -8.726 1.00 90.56 90 PHE A O 1
ATOM 725 N N . GLY A 1 91 ? -2.713 0.614 -7.310 1.00 85.94 91 GLY A N 1
ATOM 726 C CA . GLY A 1 91 ? -3.711 1.520 -7.869 1.00 85.94 91 GLY A CA 1
ATOM 727 C C . GLY A 1 91 ? -3.277 2.984 -7.827 1.00 85.94 91 GLY A C 1
ATOM 728 O O . GLY A 1 91 ? -3.478 3.697 -8.807 1.00 85.94 91 GLY A O 1
ATOM 729 N N . ILE A 1 92 ? -2.636 3.417 -6.737 1.00 86.38 92 ILE A N 1
ATOM 730 C CA . ILE A 1 92 ? -2.073 4.769 -6.606 1.00 86.38 92 ILE A CA 1
ATOM 731 C C . ILE A 1 92 ? -0.858 4.949 -7.526 1.00 86.38 92 ILE A C 1
ATOM 733 O O . ILE A 1 92 ? -0.787 5.945 -8.246 1.00 86.38 92 ILE A O 1
ATOM 737 N N . LEU A 1 93 ? 0.083 3.997 -7.516 1.00 86.44 93 LEU A N 1
ATOM 738 C CA . LEU A 1 93 ? 1.354 4.101 -8.239 1.00 86.44 93 LEU A CA 1
ATOM 739 C C . LEU A 1 93 ? 1.153 4.214 -9.754 1.00 86.44 93 LEU A C 1
ATOM 741 O O . LEU A 1 93 ? 1.800 5.030 -10.402 1.00 86.44 93 LEU A O 1
ATOM 745 N N . PHE A 1 94 ? 0.238 3.418 -10.305 1.00 81.50 94 PHE A N 1
ATOM 746 C CA . PHE A 1 94 ? -0.032 3.368 -11.745 1.00 81.50 94 PHE A CA 1
ATOM 747 C C . PHE A 1 94 ? -1.304 4.110 -12.154 1.00 81.50 94 PHE A C 1
ATOM 749 O O . PHE A 1 94 ? -1.671 4.104 -13.328 1.00 81.50 94 PHE A O 1
ATOM 756 N N . ASN A 1 95 ? -1.971 4.758 -11.193 1.00 71.50 95 ASN A N 1
ATOM 757 C CA . ASN A 1 95 ? -3.224 5.478 -11.396 1.00 71.50 95 ASN A CA 1
ATOM 758 C C . ASN A 1 95 ? -4.271 4.634 -12.143 1.00 71.50 95 ASN A C 1
ATOM 760 O O . ASN A 1 95 ? -4.875 5.051 -13.128 1.00 71.50 95 ASN A O 1
ATOM 764 N N . ASN A 1 96 ? -4.524 3.430 -11.637 1.00 62.09 96 ASN A N 1
ATOM 765 C CA . ASN A 1 96 ? -5.568 2.544 -12.161 1.00 62.09 96 ASN A CA 1
ATOM 766 C C . ASN A 1 96 ? -6.961 2.906 -11.611 1.00 62.09 96 ASN A C 1
ATOM 768 O O . ASN A 1 96 ? -7.780 2.036 -11.331 1.00 62.09 96 ASN A O 1
ATOM 772 N N . GLY A 1 97 ? -7.218 4.201 -11.412 1.00 56.25 97 GLY A N 1
ATOM 773 C CA . GLY A 1 97 ? -8.509 4.717 -10.971 1.00 56.25 97 GLY A CA 1
ATOM 774 C C . GLY A 1 97 ? -9.394 5.125 -12.155 1.00 56.25 97 GLY A C 1
ATOM 775 O O . GLY A 1 97 ? -8.877 5.547 -13.190 1.00 56.25 97 GLY A O 1
ATOM 776 N N . PRO A 1 98 ? -10.730 5.111 -11.995 1.00 50.28 98 PRO A N 1
ATOM 777 C CA . PRO A 1 98 ? -11.672 5.462 -13.064 1.00 50.28 98 PRO A CA 1
ATOM 778 C C . PRO A 1 98 ? -11.551 6.919 -13.543 1.00 50.28 98 PRO A C 1
ATOM 780 O O . PRO A 1 98 ? -12.054 7.267 -14.602 1.00 50.28 98 PRO A O 1
ATOM 783 N N . GLN A 1 99 ? -10.879 7.785 -12.776 1.00 54.91 99 GLN A N 1
ATOM 784 C CA . GLN A 1 99 ? -10.792 9.221 -13.052 1.00 54.91 99 GLN A CA 1
ATOM 785 C C . GLN A 1 99 ? -9.602 9.640 -13.931 1.00 54.91 99 GLN A C 1
ATOM 787 O O . GLN A 1 99 ? -9.369 10.839 -14.045 1.00 54.91 99 GLN A O 1
ATOM 792 N N . GLN A 1 100 ? -8.837 8.699 -14.506 1.00 55.16 100 GLN A N 1
ATOM 793 C CA . GLN A 1 100 ? -7.715 8.965 -15.432 1.00 55.16 100 GLN A CA 1
ATOM 794 C C . GLN A 1 100 ? -6.818 10.159 -15.021 1.00 55.16 100 GLN A C 1
ATOM 796 O O . GLN A 1 100 ? -6.392 10.963 -15.847 1.00 55.16 100 GLN A O 1
ATOM 801 N N . ARG A 1 101 ? -6.540 10.321 -13.718 1.00 60.62 101 ARG A N 1
ATOM 802 C CA . ARG A 1 101 ? -5.734 11.449 -13.213 1.00 60.62 101 ARG A CA 1
ATOM 803 C C . ARG A 1 101 ? -4.260 11.279 -13.600 1.00 60.62 101 ARG A C 1
ATOM 805 O O . ARG A 1 101 ? -3.844 10.210 -14.022 1.00 60.62 101 ARG A O 1
ATOM 812 N N . LYS A 1 102 ? -3.422 12.304 -13.448 1.00 61.56 102 LYS A N 1
ATOM 813 C CA . LYS A 1 102 ? -1.969 12.103 -13.598 1.00 61.56 102 LYS A CA 1
ATOM 814 C C . LYS A 1 102 ? -1.466 11.155 -12.504 1.00 61.56 102 LYS A C 1
ATOM 816 O O . LYS A 1 102 ? -1.820 11.341 -11.339 1.00 61.56 102 LYS A O 1
ATOM 821 N N . ALA A 1 103 ? -0.635 10.177 -12.874 1.00 65.69 103 ALA A N 1
ATOM 822 C CA . ALA A 1 103 ? 0.015 9.295 -11.908 1.00 65.69 103 ALA A CA 1
ATOM 823 C C . ALA A 1 103 ? 0.791 10.111 -10.866 1.00 65.69 103 ALA A C 1
ATOM 825 O O . ALA A 1 103 ? 1.490 11.073 -11.206 1.00 65.69 103 ALA A O 1
ATOM 826 N N . LEU A 1 104 ? 0.632 9.756 -9.587 1.00 69.94 104 LEU A N 1
ATOM 827 C CA . LEU A 1 104 ? 1.370 10.416 -8.518 1.00 69.94 104 LEU A CA 1
ATOM 828 C C . LEU A 1 104 ? 2.856 10.106 -8.651 1.00 69.94 104 LEU A C 1
ATOM 830 O O . LEU A 1 104 ? 3.254 9.017 -9.063 1.00 69.94 104 LEU A O 1
ATOM 834 N N . LYS A 1 105 ? 3.694 11.050 -8.215 1.00 79.81 105 LYS A N 1
ATOM 835 C CA . LYS A 1 105 ? 5.122 10.770 -8.072 1.00 79.81 105 LYS A CA 1
ATOM 836 C C . LYS A 1 105 ? 5.296 9.553 -7.142 1.00 79.81 105 LYS A C 1
ATOM 838 O O . LYS A 1 105 ? 4.608 9.469 -6.119 1.00 79.81 105 LYS A O 1
ATOM 843 N N . PRO A 1 106 ? 6.229 8.634 -7.428 1.00 82.44 106 PRO A N 1
ATOM 844 C CA . PRO A 1 106 ? 6.476 7.463 -6.584 1.00 82.44 106 PRO A CA 1
ATOM 845 C C . PRO A 1 106 ? 6.754 7.817 -5.117 1.00 82.44 106 PRO A C 1
ATOM 847 O O . PRO A 1 106 ? 6.248 7.157 -4.213 1.00 82.44 106 PRO A O 1
ATOM 850 N N . SER A 1 107 ? 7.477 8.911 -4.862 1.00 83.81 107 SER A N 1
ATOM 851 C CA . SER A 1 107 ? 7.713 9.428 -3.508 1.00 83.81 107 SER A CA 1
ATOM 852 C C . SER A 1 107 ? 6.421 9.851 -2.798 1.00 83.81 107 SER A C 1
ATOM 854 O O . SER A 1 107 ? 6.240 9.551 -1.618 1.00 83.81 107 SER A O 1
ATOM 856 N N . THR A 1 108 ? 5.488 10.485 -3.514 1.00 85.38 108 THR A N 1
ATOM 857 C CA . THR A 1 108 ? 4.154 10.825 -2.998 1.00 85.38 108 THR A CA 1
ATOM 858 C C . THR A 1 108 ? 3.351 9.565 -2.691 1.00 85.38 108 THR A C 1
ATOM 860 O O . THR A 1 108 ? 2.743 9.485 -1.627 1.00 85.38 108 THR A O 1
ATOM 863 N N . THR A 1 109 ? 3.415 8.549 -3.559 1.00 88.25 109 THR A N 1
ATOM 864 C CA . THR A 1 109 ? 2.788 7.241 -3.309 1.00 88.25 109 THR A CA 1
ATOM 865 C C . THR A 1 109 ? 3.324 6.613 -2.022 1.00 88.25 109 THR A C 1
ATOM 867 O O . THR A 1 109 ? 2.546 6.179 -1.176 1.00 88.25 109 THR A O 1
ATOM 870 N N . ILE A 1 110 ? 4.645 6.622 -1.815 1.00 91.62 110 ILE A N 1
ATOM 871 C CA . ILE A 1 110 ? 5.268 6.080 -0.599 1.00 91.62 110 ILE A CA 1
ATOM 872 C C . ILE A 1 110 ? 4.815 6.834 0.654 1.00 91.62 110 ILE A C 1
ATOM 874 O O . ILE A 1 110 ? 4.469 6.207 1.661 1.00 91.62 110 ILE A O 1
ATOM 878 N N . ALA A 1 111 ? 4.778 8.166 0.597 1.00 91.00 111 ALA A N 1
ATOM 879 C CA . ALA A 1 111 ? 4.314 8.993 1.707 1.00 91.00 111 ALA A CA 1
ATOM 880 C C . ALA A 1 111 ? 2.838 8.718 2.038 1.00 91.00 111 ALA A C 1
ATOM 882 O O . ALA A 1 111 ? 2.490 8.494 3.196 1.00 91.00 111 ALA A O 1
ATOM 883 N N . GLN A 1 112 ? 1.983 8.657 1.020 1.00 91.62 112 GLN A N 1
ATOM 884 C CA . GLN A 1 112 ? 0.553 8.395 1.161 1.00 91.62 112 GLN A CA 1
ATOM 885 C C . GLN A 1 112 ? 0.272 6.993 1.710 1.00 91.62 112 GLN A C 1
ATOM 887 O O . GLN A 1 112 ? -0.507 6.850 2.653 1.00 91.62 112 GLN A O 1
ATOM 892 N N . ILE A 1 113 ? 0.960 5.965 1.200 1.00 94.75 113 ILE A N 1
ATOM 893 C CA . ILE A 1 113 ? 0.869 4.609 1.749 1.00 94.75 113 ILE A CA 1
ATOM 894 C C . ILE A 1 113 ? 1.332 4.592 3.201 1.00 94.75 113 ILE A C 1
ATOM 896 O O . ILE A 1 113 ? 0.655 4.007 4.037 1.00 94.75 113 ILE A O 1
ATOM 900 N N . SER A 1 114 ? 2.413 5.292 3.547 1.00 94.56 114 SER A N 1
ATOM 901 C CA . SER A 1 114 ? 2.888 5.374 4.935 1.00 94.56 114 SER A CA 1
ATOM 902 C C . SER A 1 114 ? 1.852 5.968 5.895 1.00 94.56 114 SER A C 1
ATOM 904 O O . SER A 1 114 ? 1.793 5.550 7.048 1.00 94.56 114 SER A O 1
ATOM 906 N N . LYS A 1 115 ? 0.999 6.890 5.430 1.00 95.56 115 LYS A N 1
ATOM 907 C CA . LYS A 1 115 ? -0.133 7.404 6.218 1.00 95.56 115 LYS A CA 1
ATOM 908 C C . LYS A 1 115 ? -1.290 6.408 6.290 1.00 95.56 115 LYS A C 1
ATOM 910 O O . LYS A 1 115 ? -1.840 6.219 7.370 1.00 95.56 115 LYS A O 1
ATOM 915 N N . LEU A 1 116 ? -1.599 5.696 5.204 1.00 95.44 116 LEU A N 1
ATOM 916 C CA . LEU A 1 116 ? -2.591 4.609 5.225 1.00 95.44 116 LEU A CA 1
ATOM 917 C C . LEU A 1 116 ? -2.218 3.494 6.204 1.00 95.44 116 LEU A C 1
ATOM 919 O O . LEU A 1 116 ? -3.097 2.963 6.875 1.00 95.44 116 LEU A O 1
ATOM 923 N N . LYS A 1 117 ? -0.926 3.185 6.361 1.00 96.56 117 LYS A N 1
ATOM 924 C CA . LYS A 1 117 ? -0.457 2.178 7.326 1.00 96.56 117 LYS A CA 1
ATOM 925 C C . LYS A 1 117 ? -0.955 2.420 8.751 1.00 96.56 117 LYS A C 1
ATOM 927 O O . LYS A 1 117 ? -1.157 1.459 9.479 1.00 96.56 117 LYS A O 1
ATOM 932 N N . ILE A 1 118 ? -1.200 3.672 9.142 1.00 97.06 118 ILE A N 1
ATOM 933 C CA . ILE A 1 118 ? -1.753 4.011 10.461 1.00 97.06 118 ILE A CA 1
ATOM 934 C C . ILE A 1 118 ? -3.180 3.463 10.607 1.00 97.06 118 ILE A C 1
ATOM 936 O O . ILE A 1 118 ? -3.492 2.824 11.609 1.00 97.06 118 ILE A O 1
ATOM 940 N N . ALA A 1 119 ? -4.023 3.622 9.583 1.00 96.62 119 ALA A N 1
ATOM 941 C CA . ALA A 1 119 ? -5.342 2.993 9.560 1.00 96.62 119 ALA A CA 1
ATOM 942 C C . ALA A 1 119 ? -5.224 1.462 9.570 1.00 96.62 119 ALA A C 1
ATOM 944 O O . ALA A 1 119 ? -5.902 0.791 10.338 1.00 96.62 119 ALA A O 1
ATOM 945 N N . TYR A 1 120 ? -4.301 0.897 8.795 1.00 97.25 120 TYR A N 1
ATOM 946 C CA . TYR A 1 120 ? -4.104 -0.553 8.738 1.00 97.25 120 TYR A CA 1
ATOM 947 C C . TYR A 1 120 ? -3.571 -1.172 10.041 1.00 97.25 120 TYR A C 1
ATOM 949 O O . TYR A 1 120 ? -3.878 -2.328 10.332 1.00 97.25 120 TYR A O 1
ATOM 957 N N . ARG A 1 121 ? -2.818 -0.423 10.854 1.00 97.56 121 ARG A N 1
ATOM 958 C CA . ARG A 1 121 ? -2.444 -0.829 12.220 1.00 97.56 121 ARG A CA 1
ATOM 959 C C . ARG A 1 121 ? -3.654 -0.920 13.131 1.00 97.56 121 ARG A C 1
ATOM 961 O O . ARG A 1 121 ? -3.796 -1.901 13.855 1.00 97.56 121 ARG A O 1
ATOM 968 N N . PHE A 1 122 ? -4.542 0.072 13.062 1.00 97.38 122 PHE A N 1
ATOM 969 C CA . PHE A 1 122 ? -5.817 0.026 13.770 1.00 97.38 122 PHE A CA 1
ATOM 970 C C . PHE A 1 122 ? -6.636 -1.200 13.347 1.00 97.38 122 PHE A C 1
ATOM 972 O O . PHE A 1 122 ? -7.087 -1.955 14.206 1.00 97.38 122 PHE A O 1
ATOM 979 N N . LEU A 1 123 ? -6.766 -1.454 12.040 1.00 96.94 123 LEU A N 1
ATOM 980 C CA . LEU A 1 123 ? -7.504 -2.617 11.539 1.00 96.94 123 LEU A CA 1
ATOM 981 C C . LEU A 1 123 ? -6.929 -3.929 12.086 1.00 96.94 123 LEU A C 1
ATOM 983 O O . LEU A 1 123 ? -7.675 -4.733 12.638 1.00 96.94 123 LEU A O 1
ATOM 987 N N . ALA A 1 124 ? -5.606 -4.107 12.012 1.00 96.50 124 ALA A N 1
ATOM 988 C CA . ALA A 1 124 ? -4.935 -5.296 12.530 1.00 96.50 124 ALA A CA 1
ATOM 989 C C . ALA A 1 124 ? -5.145 -5.468 14.045 1.00 96.50 124 ALA A C 1
ATOM 991 O O . ALA A 1 124 ? -5.517 -6.551 14.494 1.00 96.50 124 ALA A O 1
ATOM 992 N N . LYS A 1 125 ? -4.993 -4.389 14.830 1.00 95.88 125 LYS A N 1
ATOM 993 C CA . LYS A 1 125 ? -5.208 -4.395 16.289 1.00 95.88 125 LYS A CA 1
ATOM 994 C C . LYS A 1 125 ? -6.628 -4.825 16.671 1.00 95.88 125 LYS A C 1
ATOM 996 O O . LYS A 1 125 ? -6.818 -5.475 17.695 1.00 95.88 125 LYS A O 1
ATOM 1001 N N . HIS A 1 126 ? -7.614 -4.475 15.851 1.00 95.56 126 HIS A N 1
ATOM 1002 C CA . HIS A 1 126 ? -9.025 -4.787 16.075 1.00 95.56 126 HIS A CA 1
ATOM 1003 C C . HIS A 1 126 ? -9.528 -5.999 15.273 1.00 95.56 126 HIS A C 1
ATOM 1005 O O . HIS A 1 126 ? -10.738 -6.197 15.192 1.00 95.56 126 HIS A O 1
ATOM 1011 N N . GLN A 1 127 ? -8.624 -6.807 14.696 1.00 95.06 127 GLN A N 1
ATOM 1012 C CA . GLN A 1 127 ? -8.947 -8.015 13.914 1.00 95.06 127 GLN A CA 1
ATOM 1013 C C . GLN A 1 127 ? -9.908 -7.743 12.740 1.00 95.06 127 GLN A C 1
ATOM 1015 O O . GLN A 1 127 ? -10.691 -8.595 12.325 1.00 95.06 127 GLN A O 1
ATOM 1020 N N . LEU A 1 128 ? -9.844 -6.532 12.185 1.00 95.38 128 LEU A N 1
ATOM 1021 C CA . LEU A 1 128 ? -10.594 -6.128 11.004 1.00 95.38 128 LEU A CA 1
ATOM 1022 C C . LEU A 1 128 ? -9.803 -6.490 9.746 1.00 95.38 128 LEU A C 1
ATOM 1024 O O . LEU A 1 128 ? -8.576 -6.438 9.728 1.00 95.38 128 LEU A O 1
ATOM 1028 N N . THR A 1 129 ? -10.508 -6.836 8.673 1.00 92.81 129 THR A N 1
ATOM 1029 C CA . THR A 1 129 ? -9.895 -7.451 7.484 1.00 92.81 129 THR A CA 1
ATOM 1030 C C . THR A 1 129 ? -9.801 -6.534 6.270 1.00 92.81 129 THR A C 1
ATOM 1032 O O . THR A 1 129 ? -9.157 -6.921 5.294 1.00 92.81 129 THR A O 1
ATOM 1035 N N . SER A 1 130 ? -10.420 -5.348 6.319 1.00 93.19 130 SER A N 1
ATOM 1036 C CA . SER A 1 130 ? -10.484 -4.403 5.199 1.00 93.19 130 SER A CA 1
ATOM 1037 C C . SER A 1 130 ? -10.670 -2.959 5.668 1.00 93.19 130 SER A C 1
ATOM 1039 O O . SER A 1 130 ? -11.387 -2.695 6.640 1.00 93.19 130 SER A O 1
ATOM 1041 N N . LEU A 1 131 ? -10.085 -2.013 4.931 1.00 93.50 131 LEU A N 1
ATOM 1042 C CA . LEU A 1 131 ? -10.273 -0.573 5.119 1.00 93.50 131 LEU A CA 1
ATOM 1043 C C . LEU A 1 131 ? -11.740 -0.146 4.967 1.00 93.50 131 LEU A C 1
ATOM 1045 O O . LEU A 1 131 ? -12.178 0.786 5.640 1.00 93.50 131 LEU A O 1
ATOM 1049 N N . SER A 1 132 ? -12.525 -0.868 4.157 1.00 90.50 132 SER A N 1
ATOM 1050 C CA . SER A 1 132 ? -13.967 -0.630 3.983 1.00 90.50 132 SER A CA 1
ATOM 1051 C C . SER A 1 132 ? -14.750 -0.644 5.299 1.00 90.50 132 SER A C 1
ATOM 1053 O O . SER A 1 132 ? -15.767 0.038 5.419 1.00 90.50 132 SER A O 1
ATOM 1055 N N . THR A 1 133 ? -14.256 -1.349 6.323 1.00 91.62 133 THR A N 1
ATOM 1056 C CA . THR A 1 133 ? -14.890 -1.428 7.646 1.00 91.62 133 THR A CA 1
ATOM 1057 C C . THR A 1 133 ? -14.953 -0.081 8.371 1.00 91.62 133 THR A C 1
ATOM 1059 O O . THR A 1 133 ? -15.829 0.094 9.219 1.00 91.62 133 THR A O 1
ATOM 1062 N N . LEU A 1 134 ? -14.101 0.887 8.002 1.00 91.62 134 LEU A N 1
ATOM 1063 C CA . LEU A 1 134 ? -14.137 2.261 8.515 1.00 91.62 134 LEU A CA 1
ATOM 1064 C C . LEU A 1 134 ? -15.390 3.038 8.082 1.00 91.62 134 LEU A C 1
ATOM 1066 O O . LEU A 1 134 ? -15.696 4.064 8.677 1.00 91.62 134 LEU A O 1
ATOM 1070 N N . SER A 1 135 ? -16.145 2.550 7.092 1.00 88.50 135 SER A N 1
ATOM 1071 C CA . SER A 1 135 ? -17.448 3.126 6.723 1.00 88.50 135 SER A CA 1
ATOM 1072 C C . SER A 1 135 ? -18.514 2.972 7.809 1.00 88.50 135 SER A C 1
ATOM 1074 O O . SER A 1 135 ? -19.498 3.711 7.819 1.00 88.50 135 SER A O 1
ATOM 1076 N N . LYS A 1 136 ? -18.335 2.018 8.732 1.00 90.06 136 LYS A N 1
ATOM 1077 C CA . LYS A 1 136 ? -19.269 1.781 9.833 1.00 90.06 136 LYS A CA 1
ATOM 1078 C C . LYS A 1 136 ? -19.064 2.851 10.910 1.00 90.06 136 LYS A C 1
ATOM 1080 O O . LYS A 1 136 ? -17.953 2.940 11.435 1.00 90.06 136 LYS A O 1
ATOM 1085 N N . PRO A 1 137 ? -20.108 3.595 11.326 1.00 92.31 137 PRO A N 1
ATOM 1086 C CA . PRO A 1 137 ? -19.969 4.664 12.321 1.00 92.31 137 PRO A CA 1
ATOM 1087 C C . PRO A 1 137 ? -19.326 4.211 13.638 1.00 92.31 137 PRO A C 1
ATOM 1089 O O . PRO A 1 137 ? -18.504 4.919 14.209 1.00 92.31 137 PRO A O 1
ATOM 1092 N N . THR A 1 138 ? -19.649 3.000 14.097 1.00 95.06 138 THR A N 1
ATOM 1093 C CA . THR A 1 138 ? -19.092 2.423 15.329 1.00 95.06 138 THR A CA 1
ATOM 1094 C C . THR A 1 138 ? -17.598 2.123 15.213 1.00 95.06 138 THR A C 1
ATOM 1096 O O . THR A 1 138 ? -16.844 2.353 16.157 1.00 95.06 138 THR A O 1
ATOM 1099 N N . THR A 1 139 ? -17.148 1.636 14.056 1.00 94.31 139 THR A N 1
ATOM 1100 C CA . THR A 1 139 ? -15.725 1.411 13.777 1.00 94.31 139 THR A CA 1
ATOM 1101 C C . THR A 1 139 ? -14.990 2.736 13.605 1.00 94.31 139 THR A C 1
ATOM 1103 O O . THR A 1 139 ? -13.885 2.886 14.122 1.00 94.31 139 THR A O 1
ATOM 1106 N N . TRP A 1 140 ? -15.612 3.707 12.933 1.00 95.00 140 TRP A N 1
ATOM 1107 C CA . TRP A 1 140 ? -15.051 5.043 12.756 1.00 95.00 140 TRP A CA 1
ATOM 1108 C C . TRP A 1 140 ? -14.798 5.742 14.094 1.00 95.00 140 TRP A C 1
ATOM 1110 O O . TRP A 1 140 ? -13.685 6.193 14.340 1.00 95.00 140 TRP A O 1
ATOM 1120 N N . ALA A 1 141 ? -15.771 5.729 15.009 1.00 95.81 141 ALA A N 1
ATOM 1121 C CA . ALA A 1 141 ? -15.607 6.312 16.342 1.00 95.81 141 ALA A CA 1
ATOM 1122 C C . ALA A 1 141 ? -14.437 5.673 17.120 1.00 95.81 141 ALA A C 1
ATOM 1124 O O . ALA A 1 141 ? -13.650 6.367 17.765 1.00 95.81 141 ALA A O 1
ATOM 1125 N N . LYS A 1 142 ? -14.261 4.346 17.018 1.00 97.69 142 LYS A N 1
ATOM 1126 C CA . LYS A 1 142 ? -13.102 3.645 17.605 1.00 97.69 142 LYS A CA 1
ATOM 1127 C C . LYS A 1 142 ? -11.784 4.070 16.960 1.00 97.69 142 LYS A C 1
ATOM 1129 O O . LYS A 1 142 ? -10.779 4.192 17.656 1.00 97.69 142 LYS A O 1
ATOM 1134 N N . PHE A 1 143 ? -11.782 4.296 15.649 1.00 97.12 143 PHE A N 1
ATOM 1135 C CA . PHE A 1 143 ? -10.608 4.775 14.932 1.00 97.12 143 PHE A CA 1
ATOM 1136 C C . PHE A 1 143 ? -10.229 6.203 15.344 1.00 97.12 143 PHE A C 1
ATOM 1138 O O . PHE A 1 143 ? -9.056 6.476 15.579 1.00 97.12 143 PHE A O 1
ATOM 1145 N N . GLU A 1 144 ? -11.201 7.097 15.520 1.00 95.62 144 GLU A N 1
ATOM 1146 C CA . GLU A 1 144 ? -10.957 8.455 16.022 1.00 95.62 144 GLU A CA 1
ATOM 1147 C C . GLU A 1 144 ? -10.356 8.444 17.430 1.00 95.62 144 GLU A C 1
ATOM 1149 O O . GLU A 1 144 ? -9.387 9.157 17.691 1.00 95.62 144 GLU A O 1
ATOM 1154 N N . LEU A 1 145 ? -10.878 7.600 18.326 1.00 96.19 145 LEU A N 1
ATOM 1155 C CA . LEU A 1 145 ? -10.295 7.403 19.656 1.00 96.19 145 LEU A CA 1
ATOM 1156 C C . LEU A 1 145 ? -8.866 6.862 19.565 1.00 96.19 145 LEU A C 1
ATOM 1158 O O . LEU A 1 145 ? -7.972 7.381 20.230 1.00 96.19 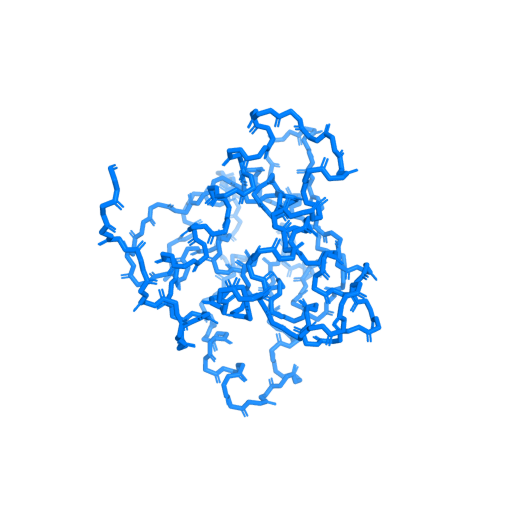145 LEU A O 1
ATOM 1162 N N . TYR A 1 146 ? -8.625 5.871 18.703 1.00 97.06 146 TYR A N 1
ATOM 1163 C CA . TYR A 1 146 ? -7.279 5.364 18.447 1.00 97.06 146 TYR A CA 1
ATOM 1164 C C . TYR A 1 146 ? -6.328 6.486 18.010 1.00 97.06 146 TYR A C 1
ATOM 1166 O O . TYR A 1 146 ? -5.257 6.614 18.595 1.00 97.06 146 TYR A O 1
ATOM 1174 N N . LEU A 1 147 ? -6.725 7.331 17.052 1.00 96.06 147 LEU A N 1
ATOM 1175 C CA . LEU A 1 147 ? -5.908 8.456 16.585 1.00 96.06 147 LEU A CA 1
ATOM 1176 C C . LEU A 1 147 ? -5.635 9.487 17.686 1.00 96.06 147 LEU A C 1
ATOM 1178 O O . LEU A 1 147 ? -4.506 9.961 17.783 1.00 96.06 147 LEU A O 1
ATOM 1182 N N . LYS A 1 148 ? -6.625 9.792 18.537 1.00 93.38 148 LYS A N 1
ATOM 1183 C CA . LYS A 1 148 ? -6.440 10.668 19.709 1.00 93.38 148 LYS A CA 1
ATOM 1184 C C . LYS A 1 148 ? -5.397 10.103 20.675 1.00 93.38 148 LYS A C 1
ATOM 1186 O O . LYS A 1 148 ? -4.545 10.844 21.145 1.00 93.38 148 LYS A O 1
ATOM 1191 N N . HIS A 1 149 ? -5.410 8.793 20.919 1.00 94.75 149 HIS A N 1
ATOM 1192 C CA . HIS A 1 149 ? -4.428 8.134 21.788 1.00 94.75 149 HIS A CA 1
ATOM 1193 C C . HIS A 1 149 ? -3.014 8.053 21.200 1.00 94.75 149 HIS A C 1
ATOM 1195 O O . HIS A 1 149 ? -2.075 7.786 21.942 1.00 94.75 149 HIS A O 1
ATOM 1201 N N . GLN A 1 150 ? -2.843 8.220 19.886 1.00 93.81 150 GLN A N 1
ATOM 1202 C CA . GLN A 1 150 ? -1.516 8.242 19.260 1.00 93.81 150 GLN A CA 1
ATOM 1203 C C . GLN A 1 150 ? -0.830 9.615 19.332 1.00 93.81 150 GLN A C 1
ATOM 1205 O O . GLN A 1 150 ? 0.316 9.716 18.905 1.00 93.81 150 GLN A O 1
ATOM 1210 N N . ASP A 1 151 ? -1.522 10.650 19.823 1.00 92.31 151 ASP A N 1
ATOM 1211 C CA . ASP A 1 151 ? -1.003 12.017 19.970 1.00 92.31 151 ASP A CA 1
ATOM 1212 C C . ASP A 1 151 ? -0.363 12.583 18.684 1.00 92.31 151 ASP A C 1
ATOM 1214 O O . ASP A 1 151 ? 0.696 13.211 18.666 1.00 92.31 151 ASP A O 1
ATOM 1218 N N . TYR A 1 152 ? -0.995 12.311 17.538 1.00 93.31 152 TYR A N 1
ATOM 1219 C CA . TYR A 1 152 ? -0.522 12.831 16.260 1.00 93.31 152 TYR A CA 1
ATOM 1220 C C . TYR A 1 152 ? -0.789 14.330 16.128 1.00 93.31 152 TYR A C 1
ATOM 1222 O O . TYR A 1 152 ? -1.881 14.818 16.420 1.00 93.31 152 TYR A O 1
ATOM 1230 N N . SER A 1 153 ? 0.171 15.048 15.539 1.00 94.50 153 SER A N 1
ATOM 1231 C CA . SER A 1 153 ? -0.032 16.446 15.160 1.00 94.50 153 SER A CA 1
ATOM 1232 C C . SER A 1 153 ? -1.218 16.608 14.202 1.00 94.50 153 SER A C 1
ATOM 1234 O O . SER A 1 153 ? -1.491 15.734 13.371 1.00 94.50 153 SER A O 1
ATOM 1236 N N . ARG A 1 154 ? -1.875 17.775 14.240 1.00 94.19 154 ARG A N 1
ATOM 1237 C CA . ARG A 1 154 ? -2.969 18.128 13.316 1.00 94.19 154 ARG A CA 1
ATOM 1238 C C . ARG A 1 154 ? -2.603 17.868 11.854 1.00 94.19 154 ARG A C 1
ATOM 1240 O O . ARG A 1 154 ? -3.367 17.235 11.134 1.00 94.19 154 ARG A O 1
ATOM 1247 N N . HIS A 1 155 ? -1.405 18.283 11.443 1.00 94.25 155 HIS A N 1
ATOM 1248 C CA . HIS A 1 155 ? -0.910 18.047 10.088 1.00 94.25 155 HIS A CA 1
ATOM 1249 C C . HIS A 1 155 ? -0.852 16.549 9.742 1.00 94.25 155 HIS A C 1
ATOM 1251 O O . HIS A 1 155 ? -1.235 16.129 8.652 1.00 94.25 155 HIS A O 1
ATOM 1257 N N . THR A 1 156 ? -0.417 15.707 10.681 1.00 93.69 156 THR A N 1
ATOM 1258 C CA . THR A 1 156 ? -0.388 14.254 10.478 1.00 93.69 156 THR A CA 1
ATOM 1259 C C . THR A 1 156 ? -1.794 13.678 10.338 1.00 93.69 156 THR A C 1
ATOM 1261 O O . THR A 1 156 ? -2.008 12.848 9.455 1.00 93.69 156 THR A O 1
ATOM 1264 N N . LEU A 1 157 ? -2.749 14.135 11.153 1.00 96.12 157 LEU A N 1
ATOM 1265 C CA . LEU A 1 157 ? -4.155 13.731 11.057 1.00 96.12 157 LEU A CA 1
ATOM 1266 C C . LEU A 1 157 ? -4.755 14.108 9.695 1.00 96.12 157 LEU A C 1
ATOM 1268 O O . LEU A 1 157 ? -5.350 13.260 9.032 1.00 96.12 157 LEU A O 1
ATOM 1272 N N . GLU A 1 158 ? -4.525 15.336 9.225 1.00 94.81 158 GLU A N 1
ATOM 1273 C CA . GLU A 1 158 ? -4.960 15.796 7.899 1.00 94.81 158 GLU A CA 1
ATOM 1274 C C . GLU A 1 158 ? -4.402 14.908 6.776 1.00 94.81 158 GLU A C 1
ATOM 1276 O O . GLU A 1 158 ? -5.136 14.512 5.866 1.00 94.81 158 GLU A O 1
ATOM 1281 N N . LEU A 1 159 ? -3.125 14.519 6.860 1.00 93.88 159 LEU A N 1
ATOM 1282 C CA . LEU A 1 159 ? -2.512 13.608 5.893 1.00 93.88 159 LEU A CA 1
ATOM 1283 C C . LEU A 1 159 ? -3.105 12.191 5.949 1.00 93.88 159 LEU A C 1
ATOM 1285 O O . LEU A 1 159 ? -3.282 11.572 4.899 1.00 93.88 159 LEU A O 1
ATOM 1289 N N . ILE A 1 160 ? -3.437 11.676 7.138 1.00 95.00 160 ILE A N 1
ATOM 1290 C CA . ILE A 1 160 ? -4.111 10.374 7.297 1.00 95.00 160 ILE A CA 1
ATOM 1291 C C . ILE A 1 160 ? -5.486 10.410 6.627 1.00 95.00 160 ILE A C 1
ATOM 1293 O O . ILE A 1 160 ? -5.779 9.561 5.783 1.00 95.00 160 ILE A O 1
ATOM 1297 N N . PHE A 1 161 ? -6.311 11.411 6.942 1.00 93.44 161 PHE A N 1
ATOM 1298 C CA . PHE A 1 161 ? -7.647 11.536 6.359 1.00 93.44 161 PHE A CA 1
ATOM 1299 C C . PHE A 1 161 ? -7.596 11.772 4.850 1.00 93.44 161 PHE A C 1
ATOM 1301 O O . PHE A 1 161 ? -8.377 11.181 4.104 1.00 93.44 161 PHE A O 1
ATOM 1308 N N . THR A 1 162 ? -6.635 12.563 4.373 1.00 90.44 162 THR A N 1
ATOM 1309 C CA . THR A 1 162 ? -6.399 12.753 2.937 1.00 90.44 162 THR A CA 1
ATOM 1310 C C . THR A 1 162 ? -6.059 11.431 2.253 1.00 90.44 162 THR A C 1
ATOM 1312 O O . THR A 1 162 ? -6.606 11.126 1.190 1.00 90.44 162 THR A O 1
ATOM 1315 N N . ALA A 1 163 ? -5.211 10.608 2.875 1.00 91.75 163 ALA A N 1
ATOM 1316 C CA . ALA A 1 163 ? -4.848 9.306 2.340 1.00 91.75 163 ALA A CA 1
ATOM 1317 C C . ALA A 1 163 ? -6.049 8.341 2.318 1.00 91.75 163 ALA A C 1
ATOM 1319 O O . ALA A 1 163 ? -6.281 7.701 1.297 1.00 91.75 163 ALA A O 1
ATOM 1320 N N . ILE A 1 164 ? -6.887 8.297 3.356 1.00 91.50 164 ILE A N 1
ATOM 1321 C CA . ILE A 1 164 ? -8.123 7.489 3.353 1.00 91.50 164 ILE A CA 1
ATOM 1322 C C . ILE A 1 164 ? -9.084 7.963 2.251 1.00 91.50 164 ILE A C 1
ATOM 1324 O O . ILE A 1 164 ? -9.539 7.169 1.425 1.00 91.50 164 ILE A O 1
ATOM 1328 N N . ASN A 1 165 ? -9.329 9.272 2.165 1.00 86.44 165 ASN A N 1
ATOM 1329 C CA . ASN A 1 165 ? -10.213 9.862 1.158 1.00 86.44 165 ASN A CA 1
ATOM 1330 C C . ASN A 1 165 ? -9.731 9.611 -0.274 1.00 86.44 165 ASN A C 1
ATOM 1332 O O . ASN A 1 165 ? -10.543 9.469 -1.188 1.00 86.44 165 ASN A O 1
ATOM 1336 N N . SER A 1 166 ? -8.418 9.545 -0.491 1.00 82.75 166 SER A N 1
ATOM 1337 C CA . SER A 1 166 ? -7.859 9.208 -1.800 1.00 82.75 166 SER A CA 1
ATOM 1338 C C . SER A 1 166 ? -8.219 7.786 -2.241 1.00 82.75 166 SER A C 1
ATOM 1340 O O . SER A 1 166 ? -8.547 7.588 -3.408 1.00 82.75 166 SER A O 1
ATOM 1342 N N . VAL A 1 167 ? -8.241 6.820 -1.314 1.00 84.94 167 VAL A N 1
ATOM 1343 C CA . VAL A 1 167 ? -8.613 5.424 -1.593 1.00 84.94 167 VAL A CA 1
ATOM 1344 C C . VAL A 1 167 ? -10.094 5.326 -1.930 1.00 84.94 167 VAL A C 1
ATOM 1346 O O . VAL A 1 167 ? -10.459 4.664 -2.897 1.00 84.94 167 VAL A O 1
ATOM 1349 N N . ILE A 1 168 ? -10.940 6.060 -1.203 1.00 78.94 168 ILE A N 1
ATOM 1350 C CA . ILE A 1 168 ? -12.374 6.164 -1.506 1.00 78.94 168 ILE A CA 1
ATOM 1351 C C . ILE A 1 168 ? -12.583 6.709 -2.927 1.00 78.94 168 ILE A C 1
ATOM 1353 O O . ILE A 1 168 ? -13.387 6.185 -3.695 1.00 78.94 168 ILE A O 1
ATOM 1357 N N . LYS A 1 169 ? -11.825 7.745 -3.308 1.00 70.06 169 LYS A N 1
ATOM 1358 C CA . LYS A 1 169 ? -11.893 8.361 -4.645 1.00 70.06 169 LYS A CA 1
ATOM 1359 C C . LYS A 1 169 ? -11.314 7.479 -5.756 1.00 70.06 169 LYS A C 1
ATOM 1361 O O . LYS A 1 169 ? -11.766 7.582 -6.892 1.00 70.06 169 LYS A O 1
ATOM 1366 N N . LEU A 1 170 ? -10.365 6.596 -5.439 1.00 68.25 170 LEU A N 1
ATOM 1367 C CA . LEU A 1 170 ? -9.848 5.556 -6.342 1.00 68.25 170 LEU A CA 1
ATOM 1368 C C . LEU A 1 170 ? -10.862 4.435 -6.612 1.00 68.25 170 LEU A C 1
ATOM 1370 O O . LEU A 1 170 ? -10.541 3.509 -7.349 1.00 68.25 170 LEU A O 1
ATOM 1374 N N . GLY A 1 171 ? -12.055 4.532 -6.019 1.00 58.88 171 GLY A N 1
ATOM 1375 C CA . GLY A 1 171 ? -13.123 3.552 -5.896 1.00 58.88 171 GLY A CA 1
ATOM 1376 C C . GLY A 1 171 ? -13.570 2.766 -7.132 1.00 58.88 171 GLY A C 1
ATOM 1377 O O . GLY A 1 171 ? -14.735 2.853 -7.510 1.00 58.88 171 GLY A O 1
ATOM 1378 N N . GLY A 1 172 ? -12.680 1.920 -7.647 1.00 49.34 172 GLY A N 1
ATOM 1379 C CA . GLY A 1 172 ? -12.953 0.634 -8.293 1.00 49.34 172 GLY A CA 1
ATOM 1380 C C . GLY A 1 172 ? -12.264 -0.549 -7.584 1.00 49.34 172 GLY A C 1
ATOM 1381 O O . GLY A 1 172 ? -12.676 -1.681 -7.771 1.00 49.34 172 GLY A O 1
ATOM 1382 N N . LEU A 1 173 ? -11.264 -0.302 -6.721 1.00 45.12 173 LEU A N 1
ATOM 1383 C CA . LEU A 1 173 ? -10.542 -1.344 -5.960 1.00 45.12 173 LEU A CA 1
ATOM 1384 C C . LEU A 1 173 ? -11.056 -1.549 -4.521 1.00 45.12 173 LEU A C 1
ATOM 1386 O O . LEU A 1 173 ? -10.776 -2.577 -3.914 1.00 45.12 173 LEU A O 1
ATOM 1390 N N . ALA A 1 174 ? -11.783 -0.571 -3.969 1.00 43.16 174 ALA A N 1
ATOM 1391 C CA . ALA A 1 174 ? -12.259 -0.564 -2.577 1.00 43.16 174 ALA A CA 1
ATOM 1392 C C . ALA A 1 174 ? -13.767 -0.252 -2.435 1.00 43.16 174 ALA A C 1
ATOM 1394 O O . ALA A 1 174 ? -14.263 -0.057 -1.327 1.00 43.16 174 ALA A O 1
ATOM 1395 N N . SER A 1 175 ? -14.504 -0.186 -3.547 1.00 40.16 175 SER A N 1
ATOM 1396 C CA . SER A 1 175 ? -15.947 0.087 -3.569 1.00 40.16 175 SER A CA 1
ATOM 1397 C C . SER A 1 175 ? -16.669 -1.221 -3.866 1.00 40.16 175 SER A C 1
ATOM 1399 O O . SER A 1 175 ? -16.642 -1.695 -4.989 1.00 40.16 175 SER A O 1
ATOM 1401 N N . THR A 1 176 ? -17.293 -1.858 -2.892 1.00 33.94 176 THR A N 1
ATOM 1402 C CA . THR A 1 176 ? -18.617 -1.433 -2.434 1.00 33.94 176 THR A CA 1
ATOM 1403 C C . THR A 1 176 ? -18.638 -1.029 -0.958 1.00 33.94 176 THR A C 1
ATOM 1405 O O . THR A 1 176 ? -18.170 -1.774 -0.107 1.00 33.94 176 THR A O 1
ATOM 1408 N N . SER A 1 177 ? -19.280 0.115 -0.669 1.00 36.88 177 SER A N 1
ATOM 1409 C CA . SER A 1 177 ? -19.742 0.572 0.662 1.00 36.88 177 SER A CA 1
ATOM 1410 C C . SER A 1 177 ? -19.001 1.727 1.366 1.00 36.88 177 SER A C 1
ATOM 1412 O O . SER A 1 177 ? -19.011 1.795 2.591 1.00 36.88 177 SER A O 1
ATOM 1414 N N . ILE A 1 178 ? -18.463 2.720 0.644 1.00 39.31 178 ILE A N 1
ATOM 1415 C CA . ILE A 1 178 ? -18.194 4.050 1.244 1.00 39.31 178 ILE A CA 1
ATOM 1416 C C . ILE A 1 178 ? -18.798 5.174 0.390 1.00 39.31 178 ILE A C 1
ATOM 1418 O O . ILE A 1 178 ? -18.125 6.098 -0.054 1.00 39.31 178 ILE A O 1
ATOM 1422 N N . ARG A 1 179 ? -20.104 5.093 0.125 1.00 36.75 179 ARG A N 1
ATOM 1423 C CA . ARG A 1 179 ? -20.897 6.240 -0.341 1.00 36.75 179 ARG A CA 1
ATOM 1424 C C . ARG A 1 179 ? -21.970 6.552 0.691 1.00 36.75 179 ARG A C 1
ATOM 1426 O O . ARG A 1 179 ? -23.133 6.285 0.459 1.00 36.75 179 ARG A O 1
ATOM 1433 N N . HIS A 1 180 ? -21.570 7.106 1.830 1.00 37.16 180 HIS A N 1
ATOM 1434 C CA . HIS A 1 180 ? -22.418 8.042 2.566 1.00 37.16 180 HIS A CA 1
ATOM 1435 C C . HIS A 1 180 ? -21.612 8.745 3.651 1.00 37.16 180 HIS A C 1
ATOM 1437 O O . HIS A 1 180 ? -21.419 8.215 4.738 1.00 37.16 180 HIS A O 1
ATOM 1443 N N . ARG A 1 181 ? -21.143 9.950 3.320 1.00 36.22 181 ARG A N 1
ATOM 1444 C CA . ARG A 1 181 ? -21.259 11.169 4.137 1.00 36.22 181 ARG A CA 1
ATOM 1445 C C . ARG A 1 181 ? -20.484 12.281 3.443 1.00 36.22 181 ARG A C 1
ATOM 1447 O O . ARG A 1 181 ? -19.330 12.563 3.733 1.00 36.22 181 ARG A O 1
ATOM 1454 N N . SER A 1 182 ? -21.156 12.906 2.487 1.00 31.58 182 SER A N 1
ATOM 1455 C CA . SER A 1 182 ? -20.921 14.308 2.179 1.00 31.58 182 SER A CA 1
ATOM 1456 C C . SER A 1 182 ? -22.276 14.978 2.329 1.00 31.58 182 SER A C 1
ATOM 1458 O O . SER A 1 182 ? -23.056 15.011 1.390 1.00 31.58 182 SER A O 1
ATOM 1460 N N . HIS A 1 183 ? -22.614 15.345 3.563 1.00 32.03 183 HIS A N 1
ATOM 1461 C CA . HIS A 1 183 ? -23.602 16.376 3.849 1.00 32.03 183 HIS A CA 1
ATOM 1462 C C . HIS A 1 183 ? -23.440 16.854 5.293 1.00 32.03 183 HIS A C 1
ATOM 1464 O O . HIS A 1 183 ? -23.581 16.060 6.219 1.00 32.03 183 HIS A O 1
ATOM 1470 N N . LYS A 1 184 ? -23.220 18.171 5.396 1.00 30.91 184 LYS A N 1
ATOM 1471 C CA . LYS A 1 184 ? -23.500 19.071 6.523 1.00 30.91 184 LYS A CA 1
ATOM 1472 C C . LYS A 1 184 ? -22.626 18.889 7.772 1.00 30.91 184 LYS A C 1
ATOM 1474 O O . LYS A 1 184 ? -22.822 17.959 8.541 1.00 30.91 184 LYS A O 1
ATOM 1479 N N . H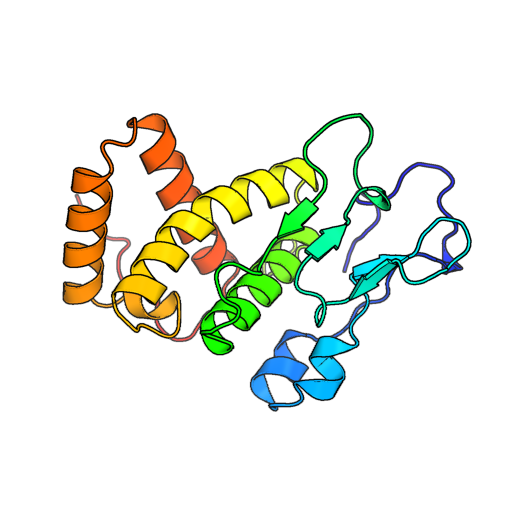IS A 1 185 ? -21.702 19.823 7.981 1.00 33.66 185 HIS A N 1
ATOM 1480 C CA . HIS A 1 185 ? -21.940 20.982 8.847 1.00 33.66 185 HIS A CA 1
ATOM 1481 C C . HIS A 1 185 ? -21.182 22.187 8.298 1.00 33.66 185 HIS A C 1
ATOM 1483 O O . HIS A 1 185 ? -20.079 21.965 7.749 1.00 33.66 185 HIS A O 1
#

Radius of gyration: 16.82 Å; chains: 1; bounding box: 42×38×46 Å

Secondary structure (DSSP, 8-state):
---TTTSPTT--GGGSPPP--HHHHHHTT-HHHHHH-EEEE-TTS-EEEETT-SEEE-GGG--SSS--EEE-GGGTT-HHHHHHHHHHHHHHHTT-STT-PPPPPHHHHHHHHHHHHHHHHHHHHTT---GGGGGSHHHHHHHHHHHHHTT--HHHHHHHHHHHHHHHHTTTSS-SS--------

Sequence (185 aa):
MDTSTLYSLGFPEKHKIEYVDVVGLYHSGKFGELNRVIICKNKDGKVTTTIGQSLWDLRVFIRGNGANKLNFNEWSTSQSLQRELKLIAFGILFNNGPQQRKALKPSTTIAQISKLKIAYRFLAKHQLTSLSTLSKPTTWAKFELYLKHQDYSRHTLELIFTAINSVIKLGGLASTSIRHRSHKH

=== Feature glossary ===
Feature key, reading from the visual/contextual features back to the raw sequence:

Rendered structure images. Six rendered views show the 3D structure from the faces of a cube — i.e. along ±x, ±y, ±z. Rendering representation is drawn randomly per protein from cartoon (secondary-structure ribbons), sticks (backbone bonds), or molecular surface; coloring is either N→C rainbow (blue at the N-terminus through red at the C-terminus) or one color per chain.

Contact-map, Ramachandran, and PAE plots. The contact map is a binary N×N matrix image: pixel (i, j) is dark where Cα_i and Cα_j are within 8 Å and |i−j|>4. Because the |i−j|>4 filter removes local helical contacts, off-diagonal stripes parallel to the main diagonal indicate parallel β-sheets; stripes perpendicular to it indicate antiparallel β-sheets. The Ramachandran plot scatters every residue's (φ, ψ) pair against the sterically allowed regions. The PAE heatmap renders the predicted-aligned-error matrix.

InterPro / GO / CATH / organism. Database cross-references. InterPro integrates a dozen domain/family signature databases into unified entries with residue-range hits. GO terms attach function/process/location labels with evidence codes. CATH codes position the fold in a four-level structural taxonomy. Organism is the NCBI-taxonomy species name.

Nearest PDB structures. The Foldseek neighbor list gives the closest experimentally determined structures in the PDB, ranked by structural alignment. TM-score near 1 means near-identical fold; near 0.3 means only rough topology match. This is how one finds what a novel AlphaFold prediction most resembles in the solved-structure universe.

Predicted aligned error. PAE(i, j) answers: if I align the predicted and true structures on residue i, how far off (in Å) do I expect residue j to be? A block-diagonal PAE matrix with low values on the blocks and high values off-diagonal is the signature of a multi-domain protein with confidently predicted domains but uncertain inter-domain orientation.

Solvent-accessible surface area. Accessible surface area quantifies burial. A residue with SASA near zero is packed into the hydrophobic core; one with SASA >100 Å² sits on the surface. Computed here via the Shrake–Rupley numerical algorithm with a 1.4 Å probe.

B-factor. 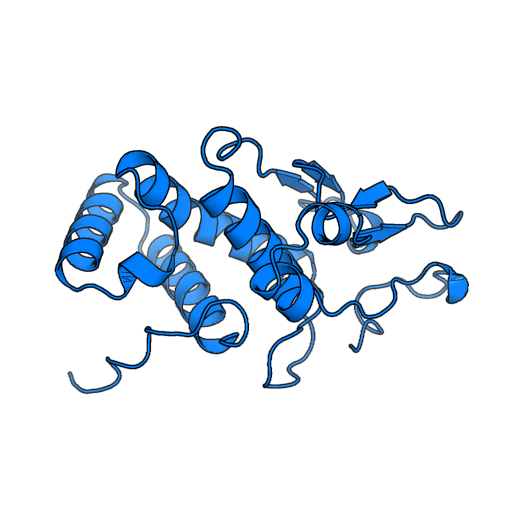B-factor (Debye–Waller factor) reflects atomic displacement in the crystal lattice. It is an experimental observable (units Å²), not a prediction; low values mean the atom is pinned down, high values mean it moves or is heterogeneous across the crystal.

pLDDT. For AlphaFold models, the B-factor field carries pLDDT — the model's own estimate of local accuracy on a 0–100 scale. Regions with pLDDT<50 should be treated as essentially unmodeled; they often correspond to intrinsically disordered segments.

Backbone torsions (φ/ψ). φ (phi) and ψ (psi) are the two rotatable backbone dihedrals per residue: φ is the C(i-1)–N–Cα–C torsion, ψ is the N–Cα–C–N(i+1) torsion, both in degrees on (−180°, 180°]. α-helical residues cluster near (−60°, −45°); β-strand residues near (−120°, +130°). A Ramachandran plot is simply a scatter of (φ, ψ) for every residue.

Radius of gyration, Cα contacts, bounding box. Radius of gyration (Rg) is the root-mean-square distance of Cα atoms from their centroid — a single number for overall size and compactness. A globular domain of N residues has Rg ≈ 2.2·N^0.38 Å; an extended or disordered chain has a much larger Rg. The Cα contact count is the number of residue pairs whose Cα atoms are within 8 Å and are more than four positions apart in sequence — a standard proxy for tertiary packing density. The bounding box is the smallest axis-aligned box enclosing all Cα atoms.

Secondary structure (3-state, P-SEA). Three-state secondary structure (P-SEA) collapses the eight DSSP classes into helix (a), strand (b), and coil (c). P-SEA assigns these from Cα geometry alone — distances and angles — without requiring backbone oxygens, so it works on any Cα trace.

Secondary structure (8-state, DSSP). DSSP 8-state secondary structure assigns each residue one of H (α-helix), G (3₁₀-helix), I (π-helix), E (extended β-strand), B (isolated β-bridge), T (hydrogen-bonded turn), S (bend), or '-' (coil). The assignment is computed from backbone hydrogen-bond geometry via the Kabsch–Sander algorithm.

Foldseek 3Di. A 3Di character summarizes, for each residue, the relative orientation of the Cα frame of its nearest spatial neighbor. Because it encodes fold topology rather than chemistry, 3Di alignments detect remote structural similarity that sequence alignment misses.

mmCIF coordinates. The mmCIF block holds the 3D Cartesian coordinates of each backbone atom (N, Cα, C, O) in ångströms. mmCIF is the PDB's canonical archive format — a tagged-loop text representation of the atomic model.

Sequence. Sequence gives the chain of amino acids in standard one-letter code (A=alanine, C=cysteine, …, Y=tyrosine), read N→C. It is the only feature that is directly encoded by the gene; all structural features are derived from the folded form of this sequence.